Protein AF-A0A954KSN7-F1 (afdb_monomer_lite)

Foldseek 3Di:
DDKFALCVVVLVVVLVVQQLKKKWFDDPDQAQVRGEIARSPDVVLVDPVCPSPSRNTMMDIDSDPVVVVVVCCVPRNPPSYYYDCVRCVPPPPPPDPPPPPPDPDDDDDDFDDWFWQADACPLDPDPSNVVSLVSLLVSLLVVDDPDAFQEKEKEAADALLCQLDLRLLSSVVSNVVSCCSSVNADPPNLRHQKYKYKYAYDPDNRSGTMTMGGDHDDDDPPPDAAEAEAEFEFLAQPLCRLLQRLQVSLQVVCVVPVVLADDSRFWRMKMKMFGWPDSNNSNCNSVRSSSNSNSNCSSPCDVPDPPPPSPPDDDDDDHDHPTTQWMWIWTDGPPHYIYIYIYGYD

Secondary structure (DSSP, 8-state):
-EEESS-HHHHHHHHHH-TT-EEEEE-SSS-TTT-EEEETT-GGGS-GGGTT-TTTSEEEEES-HHHHHHHHHHHH-TTS-EE-TTTS-----------------------PPPEEEES----STTHHHHHHHHHHHHHHHTT--SS--SEEEEEEEE-GGGTT-S-HHHHHHHHHHHHHHTTSS-GGGTT--EEEEEEEE-SSGGG-EEEEEEE-SS------SS-EEEEEEES--SHHHHHHHHHHHHHHHHHH-GGG---TT-EEEEEEEEE---GGGGGGHHHHHHHHHHHTHHHHT-TT-PPPPPP----PPP------SEEEEEEEETTTEEEEEEEEE-

pLDDT: mean 73.03, std 20.24, range [29.86, 98.56]

Radius of gyration: 23.7 Å; chains: 1; bounding box: 44×50×67 Å

Sequence (346 aa):
MEIFKNDDDGYLKWKSSHIDGFVFNRFGGTNSQYNVLHRSTCSYLAREKDEDARTVVEKWCSPSEVELAQHANAVLGDAIWKRCARCFQRSEPSQNSFEFAVEPASEPVVAEAPVWIPGEAAVWIGAGEKEWKQKATAIFRERVLDDMPQWIDFDFRLPSDKLYRKDIDNILTPLLESARDAGWIQPAFQYLGAVTSRKSAASTPEEIGVLVTRKTGPPQLEKRGAGVLIETELTGLDENTVKYGLYEKAYELYQQHPELRFLPQTPLAMDIRVVVNDAGRRKSIHALLKPCIDGTEPILGHPKNQPPEPPHLRPAFQPQDEMVRSLTFNVRGGPTTSVSVLICPY

Structure (mmCIF, N/CA/C/O backbone):
data_AF-A0A954KSN7-F1
#
_entry.id   AF-A0A954KSN7-F1
#
loop_
_atom_site.group_PDB
_atom_site.id
_atom_site.type_symbol
_atom_site.label_atom_id
_atom_site.label_alt_id
_atom_site.label_comp_id
_atom_site.label_asym_id
_atom_site.label_entity_id
_atom_site.label_seq_id
_atom_site.pdbx_PDB_ins_code
_atom_site.Cartn_x
_atom_site.Cartn_y
_atom_site.Cartn_z
_atom_site.occupancy
_atom_site.B_iso_or_equiv
_atom_site.auth_seq_id
_atom_site.auth_comp_id
_atom_site.auth_asym_id
_atom_site.auth_atom_id
_atom_site.pdbx_PDB_model_num
ATOM 1 N N . MET A 1 1 ? 0.906 10.730 37.883 1.00 95.50 1 MET A N 1
ATOM 2 C CA . MET A 1 1 ? 0.922 9.543 36.998 1.00 95.50 1 MET A CA 1
ATOM 3 C C . MET A 1 1 ? 0.949 8.241 37.802 1.00 95.50 1 MET A C 1
ATOM 5 O O . MET A 1 1 ? 1.621 8.189 38.823 1.00 95.50 1 MET A O 1
ATOM 9 N N . GLU A 1 2 ? 0.260 7.201 37.327 1.00 98.38 2 GLU A N 1
ATOM 10 C CA . GLU A 1 2 ? 0.225 5.836 37.884 1.00 98.38 2 GLU A CA 1
ATOM 11 C C . GLU A 1 2 ? 0.637 4.816 36.808 1.00 98.38 2 GLU A C 1
ATOM 13 O O . GLU A 1 2 ? 0.417 5.053 35.618 1.00 98.38 2 GLU A O 1
ATOM 18 N N . ILE A 1 3 ? 1.253 3.697 37.200 1.00 98.06 3 ILE A N 1
ATOM 19 C CA . ILE A 1 3 ? 1.743 2.663 36.274 1.00 98.06 3 ILE A CA 1
ATOM 20 C C . ILE A 1 3 ? 1.100 1.325 36.630 1.00 98.06 3 ILE A C 1
ATOM 22 O O . ILE A 1 3 ? 1.205 0.885 37.771 1.00 98.06 3 ILE A O 1
ATOM 26 N N . PHE A 1 4 ? 0.498 0.662 35.642 1.00 98.19 4 PHE A N 1
ATOM 27 C CA . PHE A 1 4 ? -0.120 -0.655 35.800 1.00 98.19 4 PHE A CA 1
ATOM 28 C C . PHE A 1 4 ? 0.578 -1.682 34.913 1.00 98.19 4 PHE A C 1
ATOM 30 O O . PHE A 1 4 ? 0.754 -1.464 33.709 1.00 98.19 4 PHE A O 1
ATOM 37 N N . LYS A 1 5 ? 0.969 -2.810 35.507 1.00 97.38 5 LYS A N 1
ATOM 38 C CA . LYS A 1 5 ? 1.560 -3.957 34.814 1.00 97.38 5 LYS A CA 1
ATOM 39 C C . LYS A 1 5 ? 1.164 -5.236 35.539 1.00 97.38 5 LYS A C 1
ATOM 41 O O . LYS A 1 5 ? 1.524 -5.396 36.700 1.00 97.38 5 LYS A O 1
ATOM 46 N N . ASN A 1 6 ? 0.475 -6.136 34.842 1.00 96.88 6 ASN A N 1
ATOM 47 C CA . ASN A 1 6 ? -0.145 -7.330 35.429 1.00 96.88 6 ASN A CA 1
ATOM 48 C C . ASN A 1 6 ? -1.068 -7.001 36.628 1.00 96.88 6 ASN A C 1
ATOM 50 O O . ASN A 1 6 ? -1.083 -7.728 37.616 1.00 96.88 6 ASN A O 1
ATOM 54 N N . ASP A 1 7 ? -1.795 -5.885 36.541 1.00 97.88 7 ASP A N 1
ATOM 55 C CA . ASP A 1 7 ? -2.758 -5.388 37.531 1.00 97.88 7 ASP A CA 1
ATOM 56 C C . ASP A 1 7 ? -3.989 -4.816 36.805 1.00 97.88 7 ASP A C 1
ATOM 58 O O . ASP A 1 7 ? -4.188 -3.600 36.699 1.00 97.88 7 ASP A O 1
ATOM 62 N N . ASP A 1 8 ? -4.782 -5.714 36.216 1.00 96.75 8 ASP A N 1
ATOM 63 C CA . ASP A 1 8 ? -5.993 -5.350 35.477 1.00 96.75 8 ASP A CA 1
ATOM 64 C C . ASP A 1 8 ? -7.045 -4.719 36.397 1.00 96.75 8 ASP A C 1
ATOM 66 O O . ASP A 1 8 ? -7.665 -3.729 36.009 1.00 96.75 8 ASP A O 1
ATOM 70 N N . ASP A 1 9 ? -7.194 -5.216 37.625 1.00 97.75 9 ASP A N 1
ATOM 71 C CA . ASP A 1 9 ? -8.154 -4.693 38.601 1.00 97.75 9 ASP A CA 1
ATOM 72 C C . ASP A 1 9 ? -7.841 -3.243 38.988 1.00 97.75 9 ASP A C 1
ATOM 74 O O . ASP A 1 9 ? -8.726 -2.377 38.955 1.00 97.75 9 ASP A O 1
ATOM 78 N N . GLY A 1 10 ? -6.575 -2.946 39.309 1.00 98.12 10 GLY A N 1
ATOM 79 C CA . GLY A 1 10 ? -6.121 -1.590 39.607 1.00 98.12 10 GLY A CA 1
ATOM 80 C C . GLY A 1 10 ? -6.323 -0.653 38.419 1.00 98.12 10 GLY A C 1
ATOM 81 O O . GLY A 1 10 ? -6.877 0.441 38.572 1.00 98.12 10 GLY A O 1
ATOM 82 N N . TYR A 1 11 ? -5.971 -1.111 37.217 1.00 98.12 11 TYR A N 1
ATOM 83 C CA . TYR A 1 11 ? -6.157 -0.347 35.987 1.00 98.12 11 TYR A CA 1
ATOM 84 C C . TYR A 1 11 ? -7.634 -0.066 35.681 1.00 98.12 11 TYR A C 1
ATOM 86 O O . TYR A 1 11 ? -7.993 1.063 35.338 1.00 98.12 11 TYR A O 1
ATOM 94 N N . LEU A 1 12 ? -8.513 -1.061 35.814 1.00 97.25 12 LEU A N 1
ATOM 95 C CA . LEU A 1 12 ? -9.949 -0.909 35.574 1.00 97.25 12 LEU A CA 1
ATOM 96 C C . LEU A 1 12 ? -10.584 0.032 36.599 1.00 97.25 12 LEU A C 1
ATOM 98 O O . LEU A 1 12 ? -11.369 0.908 36.220 1.00 97.25 12 LEU A O 1
ATOM 102 N N . LYS A 1 13 ? -10.188 -0.073 37.873 1.00 98.19 13 LYS A N 1
ATOM 103 C CA . LYS A 1 13 ? -10.609 0.866 38.917 1.00 98.19 13 LYS A CA 1
ATOM 104 C C . LYS A 1 13 ? -10.176 2.290 38.575 1.00 98.19 13 LYS A C 1
ATOM 106 O O . LYS A 1 13 ? -11.015 3.190 38.597 1.00 98.19 13 LYS A O 1
ATOM 111 N N . TRP A 1 14 ? -8.916 2.484 38.185 1.00 98.25 14 TRP A N 1
ATOM 112 C CA . TRP A 1 14 ? -8.392 3.787 37.771 1.00 98.25 14 TRP A CA 1
ATOM 113 C C . TRP A 1 14 ? -9.156 4.363 36.577 1.00 98.25 14 TRP A C 1
ATOM 115 O O . TRP A 1 14 ? -9.594 5.512 36.602 1.00 98.25 14 TRP A O 1
ATOM 125 N N . LYS A 1 15 ? -9.377 3.543 35.545 1.00 97.38 15 LYS A N 1
ATOM 126 C CA . LYS A 1 15 ? -10.091 3.929 34.324 1.00 97.38 15 LYS A CA 1
ATOM 127 C C . LYS A 1 15 ? -11.530 4.357 34.623 1.00 97.38 15 LYS A C 1
ATOM 129 O O . LYS A 1 15 ? -12.010 5.312 34.019 1.00 97.38 15 LYS A O 1
ATOM 134 N N . SER A 1 16 ? -12.198 3.682 35.563 1.00 96.69 16 SER A N 1
ATOM 135 C CA . SER A 1 16 ? -13.568 4.012 35.974 1.00 96.69 16 SER A CA 1
ATOM 136 C C . SER A 1 16 ? -13.671 5.335 36.743 1.00 96.69 16 SER A C 1
ATOM 138 O O . SER A 1 16 ? -14.674 6.032 36.614 1.00 96.69 16 SER A O 1
ATOM 140 N N . SER A 1 17 ? -12.634 5.713 37.501 1.00 97.69 17 SER A N 1
ATOM 141 C CA . SER A 1 17 ? -12.599 6.967 38.265 1.00 97.69 17 SER A CA 1
ATOM 142 C C . SER A 1 17 ? -12.021 8.158 37.491 1.00 97.69 17 SER A C 1
ATOM 144 O O . SER A 1 17 ? -12.193 9.294 37.924 1.00 97.69 17 SER A O 1
ATOM 146 N N . HIS A 1 18 ? -11.386 7.928 36.337 1.00 97.88 18 HIS A N 1
ATOM 147 C CA . HIS A 1 18 ? -10.743 8.961 35.517 1.00 97.88 18 HIS A CA 1
ATOM 148 C C . HIS A 1 18 ? -11.272 8.945 34.080 1.00 97.88 18 HIS A C 1
ATOM 150 O O . HIS A 1 18 ? -10.531 8.680 33.130 1.00 97.88 18 HIS A O 1
ATOM 156 N N . ILE A 1 19 ? -12.560 9.245 33.900 1.00 97.19 19 ILE A N 1
ATOM 157 C CA . ILE A 1 19 ? -13.216 9.208 32.581 1.00 97.19 19 ILE A CA 1
ATOM 158 C C . ILE A 1 19 ? -12.613 10.201 31.569 1.00 97.19 19 ILE A C 1
ATOM 160 O O . ILE A 1 19 ? -12.582 9.928 30.371 1.00 97.19 19 ILE A O 1
ATOM 164 N N . ASP A 1 20 ? -12.055 11.308 32.062 1.00 96.81 20 ASP A N 1
ATOM 165 C CA . ASP A 1 20 ? -11.345 12.317 31.264 1.00 96.81 20 ASP A CA 1
ATOM 166 C C . ASP A 1 20 ? -9.822 12.112 31.251 1.00 96.81 20 ASP A C 1
ATOM 168 O O . ASP A 1 20 ? -9.077 12.923 30.702 1.00 96.81 20 ASP A O 1
ATOM 172 N N . GLY A 1 21 ? -9.347 11.029 31.869 1.00 98.00 21 GLY A N 1
ATOM 173 C CA . GLY A 1 21 ? -7.935 10.695 31.951 1.00 98.00 21 GLY A CA 1
ATOM 174 C C . GLY A 1 21 ? -7.344 10.191 30.636 1.00 98.00 21 GLY A C 1
ATOM 175 O O . GLY A 1 21 ? -8.013 9.989 29.620 1.00 98.00 21 GLY A O 1
ATOM 176 N N . PHE A 1 22 ? -6.045 9.932 30.680 1.00 98.56 22 PHE A N 1
ATOM 177 C CA . PHE A 1 22 ? -5.237 9.492 29.557 1.00 98.56 22 PHE A CA 1
ATOM 178 C C . PHE A 1 22 ? -4.464 8.228 29.927 1.00 98.56 22 PHE A C 1
ATOM 180 O O . PHE A 1 22 ? -4.059 8.038 31.075 1.00 98.56 22 PHE A O 1
ATOM 187 N N . VAL A 1 23 ? -4.272 7.356 28.940 1.00 98.44 23 VAL A N 1
ATOM 188 C CA . VAL A 1 23 ? -3.597 6.063 29.086 1.00 98.44 23 VAL A CA 1
ATOM 189 C C . VAL A 1 23 ? -2.589 5.908 27.959 1.00 98.44 23 VAL A C 1
ATOM 191 O O . VAL A 1 23 ? -2.944 5.984 26.785 1.00 98.44 23 VAL A O 1
ATOM 194 N N . PHE A 1 24 ? -1.337 5.657 28.303 1.00 98.12 24 PHE A N 1
ATOM 195 C CA . PHE A 1 24 ? -0.265 5.367 27.366 1.00 98.12 24 PHE A CA 1
ATOM 196 C C . PHE A 1 24 ? 0.078 3.878 27.408 1.00 98.12 24 PHE A C 1
ATOM 198 O O . PHE A 1 24 ? 0.418 3.348 28.464 1.00 98.12 24 PHE A O 1
ATOM 205 N N . ASN A 1 25 ? 0.003 3.203 26.262 1.00 96.88 25 ASN A N 1
ATOM 206 C CA . ASN A 1 25 ? 0.455 1.820 26.123 1.00 96.88 25 ASN A CA 1
ATOM 207 C C . ASN A 1 25 ? 1.957 1.811 25.851 1.00 96.88 25 ASN A C 1
ATOM 209 O O . ASN A 1 25 ? 2.368 2.318 24.809 1.00 96.88 25 ASN A O 1
ATOM 213 N N . ARG A 1 26 ? 2.761 1.202 26.726 1.00 93.75 26 ARG A N 1
ATOM 214 C CA . ARG A 1 26 ? 4.200 1.042 26.502 1.00 93.75 26 ARG A CA 1
ATOM 215 C C . ARG A 1 26 ? 4.538 -0.379 26.071 1.00 93.75 26 ARG A C 1
ATOM 217 O O . ARG A 1 26 ? 4.632 -1.295 26.886 1.00 93.75 26 ARG A O 1
ATOM 224 N N . PHE A 1 27 ? 4.817 -0.538 24.785 1.00 86.88 27 PHE A N 1
ATOM 225 C CA . PHE A 1 27 ? 5.500 -1.713 24.260 1.00 86.88 27 PHE A CA 1
ATOM 226 C C . PHE A 1 27 ? 7.003 -1.431 24.278 1.00 86.88 27 PHE A C 1
ATOM 228 O O . PHE A 1 27 ? 7.458 -0.475 23.663 1.00 86.88 27 PHE A O 1
ATOM 235 N N . GLY A 1 28 ? 7.781 -2.240 25.004 1.00 65.81 28 GLY A N 1
ATOM 236 C CA . GLY A 1 28 ? 9.214 -2.030 25.274 1.00 65.81 28 GLY A CA 1
ATOM 237 C C . GLY A 1 28 ? 10.173 -2.120 24.071 1.00 65.81 28 GLY A C 1
ATOM 238 O O . GLY A 1 28 ? 11.249 -2.687 24.208 1.00 65.81 28 GLY A O 1
ATOM 239 N N . GLY A 1 29 ? 9.808 -1.580 22.906 1.00 74.94 29 GLY A N 1
ATOM 240 C CA . GLY A 1 29 ? 10.625 -1.502 21.695 1.00 74.94 29 GLY A CA 1
ATOM 241 C C . GLY A 1 29 ? 10.538 -0.135 21.005 1.00 74.94 29 GLY A C 1
ATOM 242 O O . GLY A 1 29 ? 9.817 0.761 21.441 1.00 74.94 29 GLY A O 1
ATOM 243 N N . THR A 1 30 ? 11.271 0.019 19.900 1.00 73.62 30 THR A N 1
ATOM 244 C CA . THR A 1 30 ? 11.422 1.284 19.148 1.00 73.62 30 THR A CA 1
ATOM 245 C C . THR A 1 30 ? 10.315 1.547 18.121 1.00 73.62 30 THR A C 1
ATOM 247 O O . THR A 1 30 ? 10.339 2.560 17.424 1.00 73.62 30 THR A O 1
ATOM 250 N N . ASN A 1 31 ? 9.335 0.650 17.993 1.00 74.00 31 ASN A N 1
ATOM 251 C CA . ASN A 1 31 ? 8.275 0.785 17.000 1.00 74.00 31 ASN A CA 1
ATOM 252 C C . ASN A 1 31 ? 7.118 1.652 17.529 1.00 74.00 31 ASN A C 1
ATOM 254 O O . ASN A 1 31 ? 6.311 1.216 18.354 1.00 74.00 31 ASN A O 1
ATOM 258 N N . SER A 1 32 ? 6.994 2.861 16.978 1.00 77.38 32 SER A N 1
ATOM 259 C CA . SER A 1 32 ? 5.967 3.846 17.341 1.00 77.38 32 SER A CA 1
ATOM 260 C C . SER A 1 32 ? 4.527 3.422 17.049 1.00 77.38 32 SER A C 1
ATOM 262 O O . SER A 1 32 ? 3.589 4.055 17.532 1.00 77.38 32 SER A O 1
ATOM 264 N N . GLN A 1 33 ? 4.311 2.334 16.303 1.00 78.12 33 GLN A N 1
ATOM 265 C CA . GLN A 1 33 ? 2.971 1.795 16.069 1.00 78.12 33 GLN A CA 1
ATOM 266 C C . GLN A 1 33 ? 2.338 1.214 17.339 1.00 78.12 33 GLN A C 1
ATOM 268 O O . GLN A 1 33 ? 1.112 1.225 17.447 1.00 78.12 33 GLN A O 1
ATOM 273 N N . TYR A 1 34 ? 3.154 0.748 18.289 1.00 86.12 34 TYR A N 1
ATOM 274 C CA . TYR A 1 34 ? 2.687 0.069 19.501 1.00 86.12 34 TYR A CA 1
ATOM 275 C C . TYR A 1 34 ? 2.723 0.953 20.755 1.00 86.12 34 TYR A C 1
ATOM 277 O O . TYR A 1 34 ? 1.976 0.699 21.699 1.00 86.12 34 TYR A O 1
ATOM 285 N N . ASN A 1 35 ? 3.533 2.015 20.740 1.00 94.62 35 ASN A N 1
ATOM 286 C CA . ASN A 1 35 ? 3.572 3.030 21.789 1.00 94.62 35 ASN A CA 1
ATOM 287 C C . ASN A 1 35 ? 2.545 4.127 21.495 1.00 94.62 35 ASN A C 1
ATOM 289 O O . ASN A 1 35 ? 2.800 5.038 20.701 1.00 94.62 35 ASN A O 1
ATOM 293 N N . VAL A 1 36 ? 1.354 4.011 22.084 1.00 96.19 36 VAL A N 1
ATOM 294 C CA . VAL A 1 36 ? 0.210 4.861 21.725 1.00 96.19 36 VAL A CA 1
ATOM 295 C C . VAL A 1 36 ? -0.416 5.505 22.959 1.00 96.19 36 VAL A C 1
ATOM 297 O O . VAL A 1 36 ? -0.759 4.819 23.921 1.00 96.19 36 VAL A O 1
ATOM 300 N N . LEU A 1 37 ? -0.602 6.827 22.902 1.00 97.50 37 LEU A N 1
ATOM 301 C CA . LEU A 1 37 ? -1.357 7.612 23.878 1.00 97.50 37 LEU A CA 1
ATOM 302 C C . LEU A 1 37 ? -2.848 7.608 23.524 1.00 97.50 37 LEU A C 1
ATOM 304 O O . LEU A 1 37 ? -3.222 7.905 22.388 1.00 97.50 37 LEU A O 1
ATOM 308 N N . HIS A 1 38 ? -3.704 7.325 24.495 1.00 97.88 38 HIS A N 1
ATOM 309 C CA . HIS A 1 38 ? -5.157 7.244 24.374 1.00 97.88 38 HIS A CA 1
ATOM 310 C C . HIS A 1 38 ? -5.844 8.110 25.439 1.00 97.88 38 HIS A C 1
ATOM 312 O O . HIS A 1 38 ? -5.267 8.390 26.486 1.00 97.88 38 HIS A O 1
ATOM 318 N N . ARG A 1 39 ? -7.108 8.473 25.203 1.00 97.56 39 ARG A N 1
ATOM 319 C CA . ARG A 1 39 ? -8.047 8.839 26.278 1.00 97.56 39 ARG A CA 1
ATOM 320 C C . ARG A 1 39 ? -8.493 7.572 27.011 1.00 97.56 39 ARG A C 1
ATOM 322 O O . ARG A 1 39 ? -8.582 6.516 26.382 1.00 97.56 39 ARG A O 1
ATOM 329 N N . SER A 1 40 ? -8.813 7.657 28.297 1.00 97.69 40 SER A N 1
ATOM 330 C CA . SER A 1 40 ? -9.264 6.509 29.100 1.00 97.69 40 SER A CA 1
ATOM 331 C C . SER A 1 40 ? -10.556 5.882 28.555 1.00 97.69 40 SER A C 1
ATOM 333 O O . SER A 1 40 ? -10.725 4.668 28.616 1.00 97.69 40 SER A O 1
ATOM 335 N N . THR A 1 41 ? -11.415 6.670 27.908 1.00 96.56 41 THR A N 1
ATOM 336 C CA . THR A 1 41 ? -12.640 6.227 27.214 1.00 96.56 41 THR A CA 1
ATOM 337 C C . THR A 1 41 ? -12.407 5.582 25.846 1.00 96.56 41 THR A C 1
ATOM 339 O O . THR A 1 41 ? -13.359 5.198 25.167 1.00 96.56 41 THR A O 1
ATOM 342 N N . CYS A 1 42 ? -11.158 5.442 25.394 1.00 96.38 42 CYS A N 1
ATOM 343 C CA . CYS A 1 42 ? -10.874 4.870 24.086 1.00 96.38 42 CYS A CA 1
ATOM 344 C C . CYS A 1 42 ? -11.340 3.411 23.988 1.00 96.38 42 CYS A C 1
ATOM 346 O O . CYS A 1 42 ? -10.904 2.555 24.758 1.00 96.38 42 CYS A O 1
ATOM 348 N N . SER A 1 43 ? -12.137 3.093 22.966 1.00 94.00 43 SER A N 1
ATOM 349 C CA . SER A 1 43 ? -12.611 1.726 22.712 1.00 94.00 43 SER A CA 1
ATOM 350 C C . SER A 1 43 ? -11.476 0.724 22.456 1.00 94.00 43 SER A C 1
ATOM 352 O O . SER A 1 43 ? -11.624 -0.460 22.736 1.00 94.00 43 SER A O 1
ATOM 354 N N . TYR A 1 44 ? -10.314 1.184 21.976 1.00 92.44 44 TYR A N 1
ATOM 355 C CA . TYR A 1 44 ? -9.130 0.334 21.803 1.00 92.44 44 TYR A CA 1
ATOM 356 C C . TYR A 1 44 ? -8.554 -0.183 23.132 1.00 92.44 44 TYR A C 1
ATOM 358 O O . TYR A 1 44 ? -7.812 -1.158 23.118 1.00 92.44 44 TYR A O 1
ATOM 366 N N . LEU A 1 45 ? -8.906 0.437 24.264 1.00 94.44 45 LEU A N 1
ATOM 367 C CA . LEU A 1 45 ? -8.536 -0.002 25.615 1.00 94.44 45 LEU A CA 1
ATOM 368 C C . LEU A 1 45 ? -9.567 -0.965 26.236 1.00 94.44 45 LEU A C 1
ATOM 370 O O . LEU A 1 45 ? -9.482 -1.264 27.426 1.00 94.44 45 LEU A O 1
ATOM 374 N N . ALA A 1 46 ? -10.604 -1.360 25.493 1.00 90.56 46 ALA A N 1
ATOM 375 C CA . ALA A 1 46 ? -11.732 -2.151 25.992 1.00 90.56 46 ALA A CA 1
ATOM 376 C C . ALA A 1 46 ? -12.138 -3.276 25.022 1.00 90.56 46 ALA A C 1
ATOM 378 O O . ALA A 1 46 ? -13.310 -3.627 24.946 1.00 90.56 46 ALA A O 1
ATOM 379 N N . ARG A 1 47 ? -11.196 -3.814 24.239 1.00 89.69 47 ARG A N 1
ATOM 380 C CA . ARG A 1 47 ? -11.494 -4.923 23.321 1.00 89.69 47 ARG A CA 1
ATOM 381 C C . ARG A 1 47 ? -11.698 -6.210 24.120 1.00 89.69 47 ARG A C 1
ATOM 383 O O . ARG A 1 47 ? -10.892 -6.501 24.996 1.00 89.69 47 ARG A O 1
ATOM 390 N N . GLU A 1 48 ? -12.717 -6.987 23.766 1.00 91.25 48 GLU A N 1
ATOM 391 C CA . GLU A 1 48 ? -13.049 -8.263 24.426 1.00 91.25 48 GLU A CA 1
ATOM 392 C C . GLU A 1 48 ? -11.867 -9.238 24.426 1.00 91.25 48 GLU A C 1
ATOM 394 O O . GLU A 1 48 ? -11.548 -9.836 25.442 1.00 91.25 48 GLU A O 1
ATOM 399 N N . LYS A 1 49 ? -11.127 -9.317 23.313 1.00 91.06 49 LYS A N 1
ATOM 400 C CA . LYS A 1 49 ? -9.944 -10.186 23.199 1.00 91.06 49 LYS A CA 1
ATOM 401 C C . LYS A 1 49 ? -8.800 -9.863 24.172 1.00 91.06 49 LYS A C 1
ATOM 403 O O . LYS A 1 49 ? -7.872 -10.656 24.272 1.00 91.06 49 LYS A O 1
ATOM 408 N N . ASP A 1 50 ? -8.817 -8.677 24.782 1.00 90.00 50 ASP A N 1
ATOM 409 C CA . ASP A 1 50 ? -7.790 -8.230 25.723 1.00 90.00 50 ASP A CA 1
ATOM 410 C C . ASP A 1 50 ? -8.270 -8.372 27.185 1.00 90.00 50 ASP A C 1
ATOM 412 O O . ASP A 1 50 ? -7.599 -7.885 28.089 1.00 90.00 50 ASP A O 1
ATOM 416 N N . GLU A 1 51 ? -9.436 -8.982 27.432 1.00 91.62 51 GLU A N 1
ATOM 417 C CA . GLU A 1 51 ? -9.944 -9.255 28.779 1.00 91.62 51 GLU A CA 1
ATOM 418 C C . GLU A 1 51 ? -8.954 -10.082 29.612 1.00 91.62 51 GLU A C 1
ATOM 420 O O . GLU A 1 51 ? -8.279 -10.963 29.086 1.00 91.62 51 GLU A O 1
ATOM 425 N N . ASP A 1 52 ? -8.798 -9.715 30.888 1.00 92.69 52 ASP A N 1
ATOM 426 C CA . ASP A 1 52 ? -7.821 -10.258 31.851 1.00 92.69 52 ASP A CA 1
ATOM 427 C C . ASP A 1 52 ? -6.336 -10.155 31.446 1.00 92.69 52 ASP A C 1
ATOM 429 O O . ASP A 1 52 ? -5.446 -10.647 32.143 1.00 92.69 52 ASP A O 1
ATOM 433 N N . ALA A 1 53 ? -6.043 -9.492 30.326 1.00 93.19 53 ALA A N 1
ATOM 434 C CA . ALA A 1 53 ? -4.698 -9.280 29.807 1.00 93.19 53 ALA A CA 1
ATOM 435 C C . ALA A 1 53 ? -4.430 -7.807 29.457 1.00 93.19 53 ALA A C 1
ATOM 437 O O . ALA A 1 53 ? -3.468 -7.491 28.742 1.00 93.19 53 ALA A O 1
ATOM 438 N N . ARG A 1 54 ? -5.256 -6.874 29.949 1.00 92.31 54 ARG A N 1
ATOM 439 C CA . ARG A 1 54 ? -5.221 -5.464 29.534 1.00 92.31 54 ARG A CA 1
ATOM 440 C C . ARG A 1 54 ? -3.905 -4.807 29.921 1.00 92.31 54 ARG A C 1
ATOM 442 O O . ARG A 1 54 ? -3.427 -3.955 29.174 1.00 92.31 54 ARG A O 1
ATOM 449 N N . THR A 1 55 ? -3.304 -5.223 31.032 1.00 96.25 55 THR A N 1
ATOM 450 C CA . THR A 1 55 ? -2.060 -4.684 31.598 1.00 96.25 55 THR A CA 1
ATOM 451 C C . THR A 1 55 ? -0.854 -5.614 31.458 1.00 96.25 55 THR A C 1
ATOM 453 O O . THR A 1 55 ? 0.203 -5.328 32.023 1.00 96.25 55 THR A O 1
ATOM 456 N N . VAL A 1 56 ? -0.950 -6.689 30.659 1.00 94.75 56 VAL A N 1
ATOM 457 C CA . VAL A 1 56 ? 0.243 -7.453 30.226 1.00 94.75 56 VAL A CA 1
ATOM 458 C C . VAL A 1 56 ? 1.245 -6.509 29.555 1.00 94.75 56 VAL A C 1
ATOM 460 O O . VAL A 1 56 ? 2.458 -6.587 29.759 1.00 94.75 56 VAL A O 1
ATOM 463 N N . VAL A 1 57 ? 0.711 -5.559 28.786 1.00 93.31 57 VAL A N 1
ATOM 464 C CA . VAL A 1 57 ? 1.438 -4.389 28.301 1.00 93.31 57 VAL A CA 1
ATOM 465 C C . VAL A 1 57 ? 1.345 -3.296 29.354 1.00 93.31 57 VAL A C 1
ATOM 467 O O . VAL A 1 57 ? 0.242 -2.882 29.712 1.00 93.31 57 VAL A O 1
ATOM 470 N N . GLU A 1 58 ? 2.499 -2.793 29.786 1.00 96.75 58 GLU A N 1
ATOM 471 C CA . GLU A 1 58 ? 2.591 -1.720 30.775 1.00 96.75 58 GLU A CA 1
ATOM 472 C C . GLU A 1 58 ? 1.778 -0.490 30.336 1.00 96.75 58 GLU A C 1
ATOM 474 O O . GLU A 1 58 ? 1.885 -0.022 29.195 1.00 96.75 58 GLU A O 1
ATOM 479 N N . LYS A 1 59 ? 0.947 0.019 31.249 1.00 97.75 59 LYS A N 1
ATOM 480 C CA . LYS A 1 59 ? 0.118 1.210 31.052 1.00 97.75 59 LYS A CA 1
ATOM 481 C C . LYS A 1 59 ? 0.613 2.328 31.941 1.00 97.75 59 LYS A C 1
ATOM 483 O O . LYS A 1 59 ? 0.708 2.144 33.151 1.00 97.75 59 LYS A O 1
ATOM 488 N N . TRP A 1 60 ? 0.837 3.501 31.369 1.00 98.25 60 TRP A N 1
ATOM 489 C CA . TRP A 1 60 ? 1.023 4.720 32.149 1.00 98.25 60 TRP A CA 1
ATOM 490 C C . TRP A 1 60 ? -0.251 5.544 32.093 1.00 98.25 60 TRP A C 1
ATOM 492 O O . TRP A 1 60 ? -0.760 5.838 31.012 1.00 98.25 60 TRP A O 1
ATOM 502 N N . CYS A 1 61 ? -0.779 5.899 33.252 1.00 98.56 61 CYS A N 1
ATOM 503 C CA . CYS A 1 61 ? -2.068 6.552 33.394 1.00 98.56 61 CYS A CA 1
ATOM 504 C C . CYS A 1 61 ? -1.894 7.911 34.078 1.00 98.56 61 CYS A C 1
ATOM 506 O O . CYS A 1 61 ? -1.123 8.059 35.028 1.00 98.56 61 CYS A O 1
ATOM 508 N N . SER A 1 62 ? -2.590 8.929 33.583 1.00 98.50 62 SER A N 1
A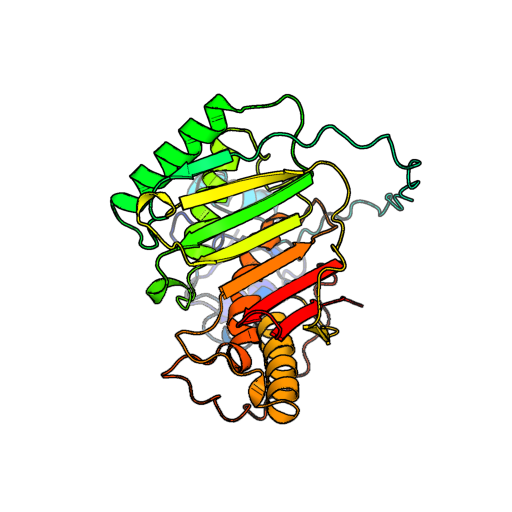TOM 509 C CA . SER A 1 62 ? -2.584 10.268 34.178 1.00 98.50 62 SER A CA 1
ATOM 510 C C . SER A 1 62 ? -3.872 11.021 33.839 1.00 98.50 62 SER A C 1
ATOM 512 O O . SER A 1 62 ? -4.403 10.837 32.743 1.00 98.50 62 SER A O 1
ATOM 514 N N . PRO A 1 63 ? -4.365 11.914 34.716 1.00 98.25 63 PRO A N 1
ATOM 515 C CA . PRO A 1 63 ? -5.383 12.896 34.343 1.00 98.25 63 PRO A CA 1
ATOM 516 C C . PRO A 1 63 ? -4.888 13.956 33.333 1.00 98.25 63 PRO A C 1
ATOM 518 O O . PRO A 1 63 ? -5.701 14.686 32.778 1.00 98.25 63 PRO A O 1
ATOM 521 N N . SER A 1 64 ? -3.579 14.061 33.075 1.00 98.12 64 SER A N 1
ATOM 522 C CA . SER A 1 64 ? -2.960 15.066 32.202 1.00 98.12 64 SER A CA 1
ATOM 523 C C . SER A 1 64 ? -2.296 14.437 30.974 1.00 98.12 64 SER A C 1
ATOM 525 O O . SER A 1 64 ? -1.340 13.667 31.082 1.00 98.12 64 SER A O 1
ATOM 527 N N . GLU A 1 65 ? -2.750 14.830 29.780 1.00 97.19 65 GLU A N 1
ATOM 528 C CA . GLU A 1 65 ? -2.112 14.447 28.513 1.00 97.19 65 GLU A CA 1
ATOM 529 C C . GLU A 1 65 ? -0.655 14.920 28.457 1.00 97.19 65 GLU A C 1
ATOM 531 O O . GLU A 1 65 ? 0.232 14.187 28.020 1.00 97.19 65 GLU A O 1
ATOM 536 N N . VAL A 1 66 ? -0.415 16.154 28.909 1.00 97.25 66 VAL A N 1
ATOM 537 C CA . VAL A 1 66 ? 0.899 16.799 28.860 1.00 97.25 66 VAL A CA 1
ATOM 538 C C . VAL A 1 66 ? 1.898 16.037 29.726 1.00 97.25 66 VAL A C 1
ATOM 540 O O . VAL A 1 66 ? 3.019 15.807 29.277 1.00 97.25 66 VAL A O 1
ATOM 543 N N . GLU A 1 67 ? 1.481 15.583 30.915 1.00 97.88 67 GLU A N 1
ATOM 544 C CA . GLU A 1 67 ? 2.326 14.783 31.814 1.00 97.88 67 GLU A CA 1
ATOM 545 C C . GLU A 1 67 ? 2.764 13.475 31.133 1.00 97.88 67 GLU A C 1
ATOM 547 O O . GLU A 1 67 ? 3.955 13.167 31.106 1.00 97.88 67 GLU A O 1
ATOM 552 N N . LEU A 1 68 ? 1.835 12.738 30.506 1.00 97.38 68 LEU A N 1
ATOM 553 C CA . LEU A 1 68 ? 2.172 11.493 29.801 1.00 97.38 68 LEU A CA 1
ATOM 554 C C . LEU A 1 68 ? 3.031 11.723 28.562 1.00 97.38 68 LEU A C 1
ATOM 556 O O . LEU A 1 68 ? 3.951 10.948 28.318 1.00 97.38 68 LEU A O 1
ATOM 560 N N . ALA A 1 69 ? 2.753 12.765 27.779 1.00 95.88 69 ALA A N 1
ATOM 561 C CA . ALA A 1 69 ? 3.529 13.080 26.584 1.00 95.88 69 ALA A CA 1
ATOM 562 C C . ALA A 1 69 ? 4.980 13.446 26.933 1.00 95.88 69 ALA A C 1
ATOM 564 O O . ALA A 1 69 ? 5.915 12.957 26.300 1.00 95.88 69 ALA A O 1
ATOM 565 N N . GLN A 1 70 ? 5.172 14.268 27.970 1.00 96.44 70 GLN A N 1
ATOM 566 C CA . GLN A 1 70 ? 6.499 14.627 28.469 1.00 96.44 70 GLN A CA 1
ATOM 567 C C . GLN A 1 70 ? 7.238 13.405 29.015 1.00 96.44 70 GLN A C 1
ATOM 569 O O . GLN A 1 70 ? 8.406 13.203 28.684 1.00 96.44 70 GLN A O 1
ATOM 574 N N . HIS A 1 71 ? 6.558 12.561 29.797 1.00 96.56 71 HIS A N 1
ATOM 575 C CA . HIS A 1 71 ? 7.156 11.335 30.317 1.00 96.56 71 HIS A CA 1
ATOM 576 C C . HIS A 1 71 ? 7.541 10.359 29.193 1.00 96.56 71 HIS A C 1
ATOM 578 O O . HIS A 1 71 ? 8.647 9.820 29.193 1.00 96.56 71 HIS A O 1
ATOM 584 N N . ALA A 1 72 ? 6.679 10.190 28.186 1.00 94.75 72 ALA A N 1
ATOM 585 C CA . ALA A 1 72 ? 6.958 9.351 27.025 1.00 94.75 72 ALA A CA 1
ATOM 586 C C . ALA A 1 72 ? 8.155 9.847 26.212 1.00 94.75 72 ALA A C 1
ATOM 588 O O . ALA A 1 72 ? 9.026 9.042 25.888 1.00 94.75 72 ALA A O 1
ATOM 589 N N . ASN A 1 73 ? 8.255 11.154 25.955 1.00 94.44 73 ASN A N 1
ATOM 590 C CA . ASN A 1 73 ? 9.428 11.733 25.296 1.00 94.44 73 ASN A CA 1
ATOM 591 C C . ASN A 1 73 ? 10.707 11.519 26.115 1.00 94.44 73 ASN A C 1
ATOM 593 O O . ASN A 1 73 ? 11.730 11.138 25.555 1.00 94.44 73 ASN A O 1
ATOM 597 N N . ALA A 1 74 ? 10.651 11.713 27.435 1.00 94.75 74 ALA A N 1
ATOM 598 C CA . ALA A 1 74 ? 11.818 11.557 28.301 1.00 94.75 74 ALA A CA 1
ATOM 599 C C . ALA A 1 74 ? 12.339 10.109 28.354 1.00 94.75 74 ALA A C 1
ATOM 601 O O . ALA A 1 74 ? 13.547 9.895 28.414 1.00 94.75 74 ALA A O 1
ATOM 602 N N . VAL A 1 75 ? 11.443 9.116 28.339 1.00 93.44 75 VAL A N 1
ATOM 603 C CA . VAL A 1 75 ? 11.810 7.696 28.483 1.00 93.44 75 VAL A CA 1
ATOM 604 C C . VAL A 1 75 ? 12.099 7.020 27.144 1.00 93.44 75 VAL A C 1
ATOM 606 O O . VAL A 1 75 ? 12.994 6.181 27.065 1.00 93.44 75 VAL A O 1
ATOM 609 N N . LEU A 1 76 ? 11.323 7.327 26.103 1.00 90.38 76 LEU A N 1
ATOM 610 C CA . LEU A 1 76 ? 11.408 6.642 24.810 1.00 90.38 76 LEU A CA 1
ATOM 611 C C . LEU A 1 76 ? 12.170 7.446 23.757 1.00 90.38 76 LEU A C 1
ATOM 613 O O . LEU A 1 76 ? 12.653 6.850 22.802 1.00 90.38 76 LEU A O 1
ATOM 617 N N . GLY A 1 77 ? 12.283 8.763 23.924 1.00 86.31 77 GLY A N 1
ATOM 618 C CA . GLY A 1 77 ? 12.735 9.683 22.887 1.00 86.31 77 GLY A CA 1
ATOM 619 C C . GLY A 1 77 ? 11.594 10.173 21.992 1.00 86.31 77 GLY A C 1
ATOM 620 O O . GLY A 1 77 ? 10.506 9.586 21.925 1.00 86.31 77 GLY A O 1
ATOM 621 N N . ASP A 1 78 ? 11.855 11.272 21.288 1.00 81.25 78 ASP A N 1
ATOM 622 C CA . ASP A 1 78 ? 10.906 11.847 20.339 1.00 81.25 78 ASP A CA 1
ATOM 623 C C . ASP A 1 78 ? 10.635 10.882 19.167 1.00 81.25 78 ASP A C 1
ATOM 625 O O . ASP A 1 78 ? 11.482 10.083 18.770 1.00 81.25 78 ASP A O 1
ATOM 629 N N . ALA A 1 79 ? 9.428 10.954 18.598 1.00 81.06 79 ALA A N 1
ATOM 630 C CA . ALA A 1 79 ? 8.958 10.160 17.450 1.00 81.06 79 ALA A CA 1
ATOM 631 C C . ALA A 1 79 ? 8.829 8.628 17.646 1.00 81.06 79 ALA A C 1
ATOM 633 O O . ALA A 1 79 ? 8.373 7.936 16.731 1.00 81.06 79 ALA A O 1
ATOM 634 N N . ILE A 1 80 ? 9.141 8.087 18.830 1.00 89.38 80 ILE A N 1
ATOM 635 C CA . ILE A 1 80 ? 9.035 6.643 19.142 1.00 89.38 80 ILE A CA 1
ATOM 636 C C . ILE A 1 80 ? 7.644 6.257 19.693 1.00 89.38 80 ILE A C 1
ATOM 638 O O . ILE A 1 80 ? 7.360 5.095 19.985 1.00 89.38 80 ILE A O 1
ATOM 642 N N . TRP A 1 81 ? 6.716 7.212 19.749 1.00 94.50 81 TRP A N 1
ATOM 643 C CA . TRP A 1 81 ? 5.319 7.001 20.122 1.00 94.50 81 TRP A CA 1
ATOM 644 C C . TRP A 1 81 ? 4.390 7.955 19.366 1.00 94.50 81 TRP A C 1
ATOM 646 O O . TRP A 1 81 ? 4.837 8.912 18.731 1.00 94.50 81 TRP A O 1
ATOM 656 N N . LYS A 1 82 ? 3.080 7.691 19.408 1.00 94.06 82 LYS A N 1
ATOM 657 C CA . LYS A 1 82 ? 2.070 8.528 18.743 1.00 94.06 82 LYS A CA 1
ATOM 658 C C . LYS A 1 82 ? 0.792 8.685 19.561 1.00 94.06 82 LYS A C 1
ATOM 660 O O . LYS A 1 82 ? 0.483 7.890 20.443 1.00 94.06 82 LYS A O 1
ATOM 665 N N . ARG A 1 83 ? -0.006 9.694 19.216 1.00 95.31 83 ARG A N 1
ATOM 666 C CA . ARG A 1 83 ? -1.385 9.842 19.701 1.00 95.31 83 ARG A CA 1
ATOM 667 C C . ARG A 1 83 ? -2.329 8.906 18.947 1.00 95.31 83 ARG A C 1
ATOM 669 O O . ARG A 1 83 ? -2.188 8.700 17.743 1.00 95.31 83 ARG A O 1
ATOM 676 N N . CYS A 1 84 ? -3.321 8.361 19.643 1.00 95.50 84 CYS A N 1
ATOM 677 C CA . CYS A 1 84 ? -4.392 7.587 19.032 1.00 95.50 84 CYS A CA 1
ATOM 678 C C . CYS A 1 84 ? -5.240 8.486 18.124 1.00 95.50 84 CYS A C 1
ATOM 680 O O . CYS A 1 84 ? -5.890 9.416 18.600 1.00 95.50 84 CYS A O 1
ATOM 682 N N . ALA A 1 85 ? -5.303 8.162 16.831 1.00 91.00 85 ALA A N 1
ATOM 683 C CA . ALA A 1 85 ? -6.064 8.938 15.852 1.00 91.00 85 ALA A CA 1
ATOM 684 C C . ALA A 1 85 ? -7.545 9.114 16.237 1.00 91.00 85 ALA A C 1
ATOM 686 O O . ALA A 1 85 ? -8.109 10.171 15.999 1.00 91.00 85 ALA A O 1
ATOM 687 N N . ARG A 1 86 ? -8.157 8.122 16.900 1.00 88.44 86 ARG A N 1
ATOM 688 C CA . ARG A 1 86 ? -9.551 8.201 17.369 1.00 88.44 86 ARG A CA 1
ATOM 689 C C . ARG A 1 86 ? -9.734 9.117 18.583 1.00 88.44 86 ARG A C 1
ATOM 691 O O . ARG A 1 86 ? -10.771 9.745 18.720 1.00 88.44 86 ARG A O 1
ATOM 698 N N . CYS A 1 87 ? -8.752 9.180 19.483 1.00 94.44 87 CYS A N 1
ATOM 699 C CA . CYS A 1 87 ? -8.852 9.990 20.707 1.00 94.44 87 CYS A CA 1
ATOM 700 C C . CYS A 1 87 ? -8.542 11.470 20.470 1.00 94.44 87 CYS A C 1
ATOM 702 O O . CYS A 1 87 ? -9.002 12.329 21.222 1.00 94.44 87 CYS A O 1
ATOM 704 N N . PHE A 1 88 ? -7.706 11.730 19.466 1.00 91.94 88 PHE A N 1
ATOM 705 C CA . PHE A 1 88 ? -7.119 13.033 19.171 1.00 91.94 88 PHE A CA 1
ATOM 706 C C . PHE A 1 88 ? -7.370 13.435 17.718 1.00 91.94 88 PHE A C 1
ATOM 708 O O . PHE A 1 88 ? -6.554 14.139 17.124 1.00 91.94 88 PHE A O 1
ATOM 715 N N . GLN A 1 89 ? -8.472 12.955 17.132 1.00 84.06 89 GLN A N 1
ATOM 716 C CA . GLN A 1 89 ? -8.962 13.466 15.859 1.00 84.06 89 GLN A CA 1
ATOM 717 C C . GLN A 1 89 ? -9.020 14.984 15.998 1.00 84.06 89 GLN A C 1
ATOM 719 O O . GLN A 1 89 ? -9.648 15.496 16.926 1.00 84.06 89 GLN A O 1
ATOM 724 N N . ARG A 1 90 ? -8.268 15.697 15.152 1.00 58.56 90 ARG A N 1
ATOM 725 C CA . ARG A 1 90 ? -8.290 17.151 15.190 1.00 58.56 90 ARG A CA 1
ATOM 726 C C . ARG A 1 90 ? -9.721 17.561 14.886 1.00 58.56 90 ARG A C 1
ATOM 728 O O . ARG A 1 90 ? -10.201 17.319 13.782 1.00 58.56 90 ARG A O 1
ATOM 735 N N . SER A 1 91 ? -10.376 18.190 15.849 1.00 47.41 91 SER A N 1
ATOM 736 C CA . SER A 1 91 ? -11.540 19.027 15.601 1.00 47.41 91 SER A CA 1
ATOM 737 C C . SER A 1 91 ? -11.072 20.259 14.822 1.00 47.41 91 SER A C 1
ATOM 739 O O . SER A 1 91 ? -11.131 21.373 15.331 1.00 47.41 91 SER A O 1
ATOM 741 N N . GLU A 1 92 ? -10.504 20.084 13.627 1.00 46.44 92 GLU A N 1
ATOM 742 C CA . GLU A 1 92 ? -10.442 21.211 12.711 1.00 46.44 92 GLU A CA 1
ATOM 743 C C . GLU A 1 92 ? -11.890 21.444 12.276 1.00 46.44 92 GLU A C 1
ATOM 745 O O . GLU A 1 92 ? -12.548 20.490 11.842 1.00 46.44 92 GLU A O 1
ATOM 750 N N . PRO A 1 93 ? -12.445 22.651 12.485 1.00 40.84 93 PRO A N 1
ATOM 751 C CA . PRO A 1 93 ? -13.769 22.958 11.979 1.00 40.84 93 PRO A CA 1
ATOM 752 C C . PRO A 1 93 ? -13.762 22.639 10.488 1.00 40.84 93 PRO A C 1
ATOM 754 O O . PRO A 1 93 ? -12.841 23.034 9.776 1.00 40.84 93 PRO A O 1
ATOM 757 N N . SER A 1 94 ? -14.756 21.875 10.042 1.00 43.38 94 SER A N 1
ATOM 758 C CA . SER A 1 94 ? -14.936 21.460 8.656 1.00 43.38 94 SER A CA 1
ATOM 759 C C . SER A 1 94 ? -15.197 22.681 7.766 1.00 43.38 94 SER A C 1
ATOM 761 O O . SER A 1 94 ? -16.322 22.952 7.358 1.00 43.38 94 SER A O 1
ATOM 763 N N . GLN A 1 95 ? -14.159 23.457 7.489 1.00 41.81 95 GLN A N 1
ATOM 764 C CA . GLN A 1 95 ? -14.104 24.435 6.420 1.00 41.81 95 GLN A CA 1
ATOM 765 C C . GLN A 1 95 ? -13.217 23.828 5.348 1.00 41.81 95 GLN A C 1
ATOM 767 O O . GLN A 1 95 ? -12.021 24.070 5.337 1.00 41.81 95 GLN A O 1
ATOM 772 N N . ASN A 1 96 ? -13.791 22.952 4.525 1.00 38.41 96 ASN A N 1
ATOM 773 C CA . ASN A 1 96 ? -13.283 22.637 3.191 1.00 38.41 96 ASN A CA 1
ATOM 774 C C . ASN A 1 96 ? -14.323 21.806 2.434 1.00 38.41 96 ASN A C 1
ATOM 776 O O . ASN A 1 96 ? -14.122 20.641 2.105 1.00 38.41 96 ASN A O 1
ATOM 780 N N . SER A 1 97 ? -15.444 22.447 2.111 1.00 35.12 97 SER A N 1
ATOM 781 C CA . SER A 1 97 ? -16.101 22.193 0.834 1.00 35.12 97 SER A CA 1
ATOM 782 C C . SER A 1 97 ? -15.205 22.789 -0.257 1.00 35.12 97 SER A C 1
ATOM 784 O O . SER A 1 97 ? -15.407 23.921 -0.691 1.00 35.12 97 SER A O 1
ATOM 786 N N . PHE A 1 98 ? -14.159 22.064 -0.654 1.00 36.50 98 PHE A N 1
ATOM 787 C CA . PHE A 1 98 ? -13.500 22.349 -1.922 1.00 36.50 98 PHE A CA 1
ATOM 788 C C . PHE A 1 98 ? -14.452 21.879 -3.023 1.00 36.50 98 PHE A C 1
ATOM 790 O O . PHE A 1 98 ? -14.442 20.715 -3.421 1.00 36.50 98 PHE A O 1
ATOM 797 N N . GLU A 1 99 ? -15.298 22.792 -3.500 1.00 32.88 99 GLU A N 1
ATOM 798 C CA . GLU A 1 99 ? -15.768 22.726 -4.878 1.00 32.88 99 GLU A CA 1
ATOM 799 C C . GLU A 1 99 ? -14.518 22.767 -5.758 1.00 32.88 99 GLU A C 1
ATOM 801 O O . GLU A 1 99 ? -13.893 23.810 -5.949 1.00 32.88 99 GLU A O 1
ATOM 806 N N . PHE A 1 100 ? -14.103 21.603 -6.258 1.00 35.50 100 PHE A N 1
ATOM 807 C CA . PHE A 1 100 ? -13.179 21.558 -7.377 1.00 35.50 100 PHE A CA 1
ATOM 808 C C . PHE A 1 100 ? -13.928 22.126 -8.578 1.00 35.50 100 PHE A C 1
ATOM 810 O O . PHE A 1 100 ? -14.682 21.417 -9.247 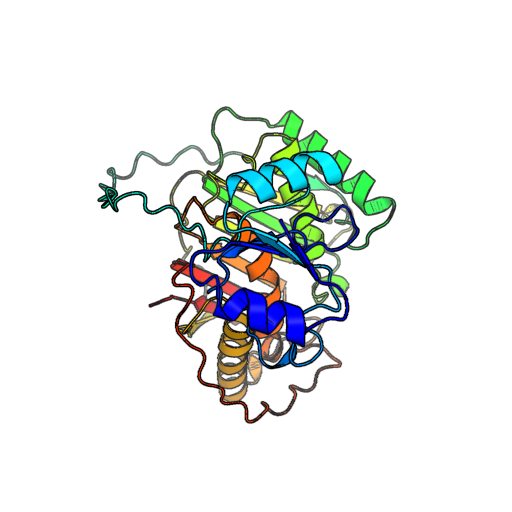1.00 35.50 100 PHE A O 1
ATOM 817 N N . ALA A 1 101 ? -13.721 23.415 -8.843 1.00 31.78 101 ALA A N 1
ATOM 818 C CA . ALA A 1 101 ? -13.913 23.949 -10.174 1.00 31.78 101 ALA A CA 1
ATOM 819 C C . ALA A 1 101 ? -13.063 23.078 -11.105 1.00 31.78 101 ALA A C 1
ATOM 821 O O . ALA A 1 101 ? -11.836 23.050 -11.006 1.00 31.78 101 ALA A O 1
ATOM 822 N N . VAL A 1 102 ? -13.731 22.284 -11.938 1.00 34.69 102 VAL A N 1
ATOM 823 C CA . VAL A 1 102 ? -13.083 21.561 -13.025 1.00 34.69 102 VAL A CA 1
ATOM 824 C C . VAL A 1 102 ? -12.558 22.642 -13.959 1.00 34.69 102 VAL A C 1
ATOM 826 O O . VAL A 1 102 ? -13.322 23.204 -14.743 1.00 34.69 102 VAL A O 1
ATOM 829 N N . GLU A 1 103 ? -11.283 23.002 -13.811 1.00 39.75 103 GLU A N 1
ATOM 830 C CA . GLU A 1 103 ? -10.635 23.885 -14.770 1.00 39.75 103 GLU A CA 1
ATOM 831 C C . GLU A 1 103 ? -10.767 23.255 -16.163 1.00 39.75 103 GLU A C 1
ATOM 833 O O . GLU A 1 103 ? -10.611 22.033 -16.309 1.00 39.75 103 GLU A O 1
ATOM 838 N N . PRO A 1 104 ? -11.127 24.054 -17.182 1.00 42.75 104 PRO A N 1
ATOM 839 C CA . PRO A 1 104 ? -11.282 23.554 -18.536 1.00 42.75 104 PRO A CA 1
ATOM 840 C C . PRO A 1 104 ? -9.981 22.880 -18.966 1.00 42.75 104 PRO A C 1
ATOM 842 O O . PRO A 1 104 ? -8.899 23.421 -18.752 1.00 42.75 104 PRO A O 1
ATOM 845 N N . ALA A 1 105 ? -10.120 21.679 -19.535 1.00 44.62 105 ALA A N 1
ATOM 846 C CA . ALA A 1 105 ? -9.021 20.818 -19.947 1.00 44.62 105 ALA A CA 1
ATOM 847 C C . ALA A 1 105 ? -7.950 21.625 -20.694 1.00 44.62 105 ALA A C 1
ATOM 849 O O . ALA A 1 105 ? -8.171 22.075 -21.819 1.00 44.62 105 ALA A O 1
ATOM 850 N N . SER A 1 106 ? -6.809 21.821 -20.036 1.00 48.25 106 SER A N 1
ATOM 851 C CA . SER A 1 106 ? -5.620 22.386 -20.651 1.00 48.25 106 SER A CA 1
ATOM 852 C C . SER A 1 106 ? -5.135 21.469 -21.775 1.00 48.25 106 SER A C 1
ATOM 854 O O . SER A 1 106 ? -5.399 20.262 -21.786 1.00 48.25 106 SER A O 1
ATOM 856 N N . GLU A 1 107 ? -4.476 22.075 -22.762 1.00 49.69 107 GLU A N 1
ATOM 857 C CA . GLU A 1 107 ? -3.934 21.393 -23.935 1.00 49.69 107 GLU A CA 1
ATOM 858 C C . GLU A 1 107 ? -3.107 20.153 -23.546 1.00 49.69 107 GLU A C 1
ATOM 860 O O . GLU A 1 107 ? -2.481 20.139 -22.482 1.00 49.69 107 GLU A O 1
ATOM 865 N N . PRO A 1 108 ? -3.107 19.094 -24.381 1.00 53.50 108 PRO A N 1
ATOM 866 C CA . PRO A 1 108 ? -2.449 17.834 -24.065 1.00 53.50 108 PRO A CA 1
ATOM 867 C C . PRO A 1 108 ? -0.967 18.067 -23.767 1.00 53.50 108 PRO A C 1
ATOM 869 O O . PRO A 1 108 ? -0.170 18.356 -24.660 1.00 53.50 108 PRO A O 1
ATOM 872 N N . VAL A 1 109 ? -0.617 17.929 -22.488 1.00 56.66 109 VAL A N 1
ATOM 873 C CA . VAL A 1 109 ? 0.758 17.987 -21.998 1.00 56.66 109 VAL A CA 1
ATOM 874 C C . VAL A 1 109 ? 1.577 16.957 -22.770 1.00 56.66 109 VAL A C 1
ATOM 876 O O . VAL A 1 109 ? 1.168 15.800 -22.907 1.00 56.66 109 VAL A O 1
ATOM 879 N N . VAL A 1 110 ? 2.716 17.397 -23.306 1.00 59.25 110 VAL A N 1
ATOM 880 C CA . VAL A 1 110 ? 3.657 16.557 -24.052 1.00 59.25 110 VAL A CA 1
ATOM 881 C C . VAL A 1 110 ? 3.964 15.316 -23.217 1.00 59.25 110 VAL A C 1
ATOM 883 O O . VAL A 1 110 ? 4.511 15.418 -22.122 1.00 59.25 110 VAL A O 1
ATOM 886 N N . ALA A 1 111 ? 3.566 14.146 -23.719 1.00 63.28 111 ALA A N 1
ATOM 887 C CA . ALA A 1 111 ? 3.789 12.884 -23.034 1.00 63.28 111 ALA A CA 1
ATOM 888 C C . ALA A 1 111 ? 5.297 12.640 -22.925 1.00 63.28 111 ALA A C 1
ATOM 890 O O . ALA A 1 111 ? 5.976 12.388 -23.923 1.00 63.28 111 ALA A O 1
ATOM 891 N N . GLU A 1 112 ? 5.829 12.757 -21.715 1.00 73.88 112 GLU A N 1
ATOM 892 C CA . GLU A 1 112 ? 7.236 12.502 -21.465 1.00 73.88 112 GLU A CA 1
ATOM 893 C C . GLU A 1 112 ? 7.607 11.045 -21.738 1.00 73.88 112 GLU A C 1
ATOM 895 O O . GLU A 1 112 ? 6.800 10.120 -21.594 1.00 73.88 112 GLU A O 1
ATOM 900 N N . ALA A 1 113 ? 8.869 10.840 -22.115 1.00 86.69 113 ALA A N 1
ATOM 901 C CA . ALA A 1 113 ? 9.386 9.512 -22.384 1.00 86.69 113 ALA A CA 1
ATOM 902 C C . ALA A 1 113 ? 9.386 8.654 -21.101 1.00 86.69 113 ALA A C 1
ATOM 904 O O . ALA A 1 113 ? 9.849 9.111 -20.051 1.00 86.69 113 ALA A O 1
ATOM 905 N N . PRO A 1 114 ? 8.913 7.399 -21.172 1.00 92.69 114 PRO A N 1
ATOM 906 C CA . PRO A 1 114 ? 8.928 6.496 -20.032 1.00 92.69 114 PRO A CA 1
ATOM 907 C C . PRO A 1 114 ? 10.363 6.136 -19.617 1.00 92.69 114 PRO A C 1
ATOM 909 O O . PRO A 1 114 ? 11.291 6.134 -20.428 1.00 92.69 114 PRO A O 1
ATOM 912 N N . VAL A 1 115 ? 10.541 5.796 -18.340 1.00 94.56 115 VAL A N 1
ATOM 913 C CA . VAL A 1 115 ? 11.833 5.438 -17.746 1.00 94.56 115 VAL A CA 1
ATOM 914 C C . VAL A 1 115 ? 11.958 3.926 -17.621 1.00 94.56 115 VAL A C 1
ATOM 916 O O . VAL A 1 115 ? 11.130 3.278 -16.988 1.00 94.56 115 VAL A O 1
ATOM 919 N N . TRP A 1 116 ? 13.006 3.359 -18.216 1.00 95.69 116 TRP A N 1
ATOM 920 C CA . TRP A 1 116 ? 13.306 1.931 -18.137 1.00 95.69 116 TRP A CA 1
ATOM 921 C C . TRP A 1 116 ? 14.306 1.635 -17.018 1.00 95.69 116 TRP A C 1
ATOM 923 O O . TRP A 1 116 ? 15.394 2.211 -16.987 1.00 95.69 116 TRP A O 1
ATOM 933 N N . ILE A 1 117 ? 13.961 0.707 -16.127 1.00 94.50 117 ILE A N 1
ATOM 934 C CA . ILE A 1 117 ? 14.841 0.212 -15.063 1.00 94.50 117 ILE A CA 1
ATOM 935 C C . ILE A 1 117 ? 15.103 -1.276 -15.333 1.00 94.50 117 ILE A C 1
ATOM 937 O O . ILE A 1 117 ? 14.228 -2.105 -15.070 1.00 94.50 117 ILE A O 1
ATOM 941 N N . PRO A 1 118 ? 16.283 -1.636 -15.873 1.00 93.50 118 PRO A N 1
ATOM 942 C CA . PRO A 1 118 ? 16.568 -3.011 -16.261 1.00 93.50 118 PRO A CA 1
ATOM 943 C C . PRO A 1 118 ? 16.893 -3.900 -15.063 1.00 93.50 118 PRO A C 1
ATOM 945 O O . PRO A 1 118 ? 17.505 -3.456 -14.084 1.00 93.50 118 PRO A O 1
ATOM 948 N N . GLY A 1 119 ? 16.627 -5.192 -15.221 1.00 89.00 119 GLY A N 1
ATOM 949 C CA . GLY A 1 119 ? 16.936 -6.232 -14.249 1.00 89.00 119 GLY A CA 1
ATOM 950 C C . GLY A 1 119 ? 15.723 -6.634 -13.422 1.00 89.00 119 GLY A C 1
ATOM 951 O O . GLY A 1 119 ? 14.772 -5.873 -13.252 1.00 89.00 119 GLY A O 1
ATOM 952 N N . GLU A 1 120 ? 15.767 -7.857 -12.903 1.00 84.44 120 GLU A N 1
ATOM 953 C CA . GLU A 1 120 ? 14.679 -8.398 -12.101 1.00 84.44 120 GLU A CA 1
ATOM 954 C C . GLU A 1 120 ? 14.535 -7.600 -10.800 1.00 84.44 120 GLU A C 1
ATOM 956 O O . GLU A 1 120 ? 15.496 -7.469 -10.038 1.00 84.44 120 GLU A O 1
ATOM 961 N N . ALA A 1 121 ? 13.333 -7.079 -10.542 1.00 76.25 121 ALA A N 1
ATOM 962 C CA . ALA A 1 121 ? 12.997 -6.531 -9.237 1.00 76.25 121 ALA A CA 1
ATOM 963 C C . ALA A 1 121 ? 13.148 -7.660 -8.214 1.00 76.25 121 ALA A C 1
ATOM 965 O O . ALA A 1 121 ? 12.376 -8.620 -8.231 1.00 76.25 121 ALA A O 1
ATOM 966 N N . ALA A 1 122 ? 14.195 -7.605 -7.392 1.00 66.31 122 ALA A N 1
ATOM 967 C CA . ALA A 1 122 ? 14.497 -8.691 -6.477 1.00 66.31 122 ALA A CA 1
ATOM 968 C C . ALA A 1 122 ? 13.361 -8.815 -5.454 1.00 66.31 122 ALA A C 1
ATOM 970 O O . ALA A 1 122 ? 13.162 -7.954 -4.607 1.00 66.31 122 ALA A O 1
ATOM 971 N N . VAL A 1 123 ? 12.607 -9.906 -5.574 1.00 57.47 123 VAL A N 1
ATOM 972 C CA . VAL A 1 123 ? 11.363 -10.172 -4.836 1.00 57.47 123 VAL A CA 1
ATOM 973 C C . VAL A 1 123 ? 11.612 -10.522 -3.356 1.00 57.47 123 VAL A C 1
ATOM 975 O O . VAL A 1 123 ? 10.672 -10.704 -2.590 1.00 57.47 123 VAL A O 1
ATOM 978 N N . TRP A 1 124 ? 12.873 -10.634 -2.930 1.00 52.78 124 TRP A N 1
ATOM 979 C CA . TRP A 1 124 ? 13.236 -11.188 -1.628 1.00 52.78 124 TRP A CA 1
ATOM 980 C C . TRP A 1 124 ? 14.242 -10.299 -0.913 1.00 52.78 124 TRP A C 1
ATOM 982 O O . TRP A 1 124 ? 15.292 -9.985 -1.477 1.00 52.78 124 TRP A O 1
ATOM 992 N N . ILE A 1 125 ? 13.920 -9.990 0.347 1.00 50.97 125 ILE A N 1
ATOM 993 C CA . ILE A 1 125 ? 14.757 -9.308 1.340 1.00 50.97 125 ILE A CA 1
ATOM 994 C C . ILE A 1 125 ? 16.137 -9.971 1.349 1.00 50.97 125 ILE A C 1
ATOM 996 O O . ILE A 1 125 ? 16.357 -11.017 1.959 1.00 50.97 125 ILE A O 1
ATOM 1000 N N . GLY A 1 126 ? 17.063 -9.393 0.596 1.00 63.44 126 GLY A N 1
ATOM 1001 C CA . GLY A 1 126 ? 18.353 -9.987 0.279 1.00 63.44 126 GLY A CA 1
ATOM 1002 C C . GLY A 1 126 ? 19.250 -8.989 -0.441 1.00 63.44 126 GLY A C 1
ATOM 1003 O O . GLY A 1 126 ? 18.848 -7.861 -0.725 1.00 63.44 126 GLY A O 1
ATOM 1004 N N . ALA A 1 127 ? 20.486 -9.394 -0.742 1.00 64.44 127 ALA A N 1
ATOM 1005 C CA . ALA A 1 127 ? 21.480 -8.503 -1.350 1.00 64.44 127 ALA A CA 1
ATOM 1006 C C . ALA A 1 127 ? 20.985 -7.854 -2.662 1.00 64.44 127 ALA A C 1
ATOM 1008 O O . ALA A 1 127 ? 21.217 -6.666 -2.882 1.00 64.44 127 ALA A O 1
ATOM 1009 N N . GLY A 1 128 ? 20.212 -8.594 -3.466 1.00 79.94 128 GLY A N 1
ATOM 1010 C CA . GLY A 1 128 ? 19.678 -8.110 -4.741 1.00 79.94 128 GLY A CA 1
ATOM 1011 C C . GLY A 1 128 ? 18.638 -6.988 -4.623 1.00 79.94 128 GLY A C 1
ATOM 1012 O O . GLY A 1 128 ? 18.580 -6.136 -5.505 1.00 79.94 128 GLY A O 1
ATOM 1013 N N . GLU A 1 129 ? 17.847 -6.930 -3.543 1.00 83.62 129 GLU A N 1
ATOM 1014 C CA . GLU A 1 129 ? 16.843 -5.864 -3.357 1.00 83.62 129 GLU A CA 1
ATOM 1015 C C . GLU A 1 129 ? 17.525 -4.512 -3.170 1.00 83.62 129 GLU A C 1
ATOM 1017 O O . GLU A 1 129 ? 17.172 -3.527 -3.818 1.00 83.62 129 GLU A O 1
ATOM 1022 N N . LYS A 1 130 ? 18.561 -4.477 -2.328 1.00 86.88 130 LYS A N 1
ATOM 1023 C CA . LYS A 1 130 ? 19.322 -3.258 -2.058 1.00 86.88 130 LYS A CA 1
ATOM 1024 C C . LYS A 1 130 ? 20.010 -2.738 -3.319 1.00 86.88 130 LYS A C 1
ATOM 1026 O O . LYS A 1 130 ? 19.945 -1.539 -3.586 1.00 86.88 130 LYS A O 1
ATOM 1031 N N . GLU A 1 131 ? 20.642 -3.622 -4.087 1.00 89.19 131 GLU A N 1
ATOM 1032 C CA . GLU A 1 131 ? 21.308 -3.272 -5.348 1.00 89.19 131 GLU A CA 1
ATOM 1033 C C . GLU A 1 131 ? 20.310 -2.746 -6.384 1.00 89.19 131 GLU A C 1
ATOM 1035 O O . GLU A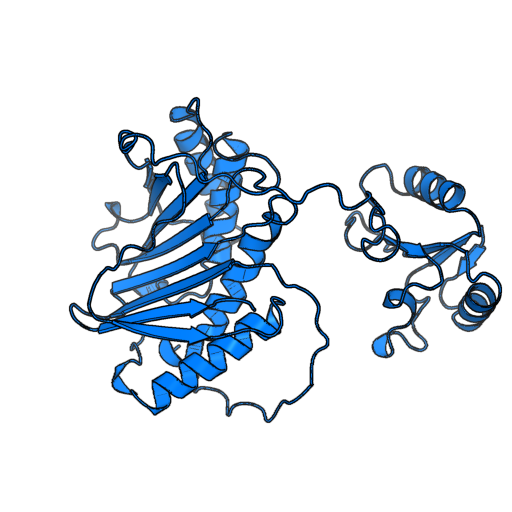 1 131 ? 20.526 -1.691 -6.986 1.00 89.19 131 GLU A O 1
ATOM 1040 N N . TRP A 1 132 ? 19.175 -3.430 -6.548 1.00 88.56 132 TRP A N 1
ATOM 1041 C CA . TRP A 1 132 ? 18.137 -3.007 -7.483 1.00 88.56 132 TRP A CA 1
ATOM 1042 C C . TRP A 1 132 ? 17.497 -1.675 -7.071 1.00 88.56 132 TRP A C 1
ATOM 1044 O O . TRP A 1 132 ? 17.353 -0.782 -7.905 1.00 88.56 132 TRP A O 1
ATOM 1054 N N . LYS A 1 133 ? 17.204 -1.482 -5.779 1.00 90.88 133 LYS A N 1
ATOM 1055 C CA . LYS A 1 133 ? 16.693 -0.216 -5.228 1.00 90.88 133 LYS A CA 1
ATOM 1056 C C . LYS A 1 133 ? 17.670 0.940 -5.466 1.00 90.88 133 LYS A C 1
ATOM 1058 O O . LYS A 1 133 ? 17.267 2.025 -5.884 1.00 90.88 133 LYS A O 1
ATOM 1063 N N . GLN A 1 134 ? 18.966 0.720 -5.237 1.00 92.56 134 GLN A N 1
ATOM 1064 C CA . GLN A 1 134 ? 20.003 1.721 -5.514 1.00 92.56 134 GLN A CA 1
ATOM 1065 C C . GLN A 1 134 ? 20.050 2.087 -7.000 1.00 92.56 134 GLN A C 1
ATOM 1067 O O . GLN A 1 134 ? 20.097 3.272 -7.335 1.00 92.56 134 GLN A O 1
ATOM 1072 N N . LYS A 1 135 ? 19.962 1.089 -7.884 1.00 94.06 135 LYS A N 1
ATOM 1073 C CA . LYS A 1 135 ? 19.906 1.287 -9.335 1.00 94.06 135 LYS A CA 1
ATOM 1074 C C . LYS A 1 135 ? 18.665 2.073 -9.763 1.00 94.06 135 LYS A C 1
ATOM 1076 O O . LYS A 1 135 ? 18.794 3.050 -10.494 1.00 94.06 135 LYS A O 1
ATOM 1081 N N . ALA A 1 136 ? 17.484 1.691 -9.279 1.00 94.12 136 ALA A N 1
ATOM 1082 C CA . ALA A 1 136 ? 16.233 2.395 -9.547 1.00 94.12 136 ALA A CA 1
ATOM 1083 C C . ALA A 1 136 ? 16.307 3.857 -9.079 1.00 94.12 136 ALA A C 1
ATOM 1085 O O . ALA A 1 136 ? 15.975 4.770 -9.830 1.00 94.12 136 ALA A O 1
ATOM 1086 N N . THR A 1 137 ? 16.824 4.090 -7.868 1.00 95.31 137 THR A N 1
ATOM 1087 C CA . THR A 1 137 ? 17.007 5.438 -7.309 1.00 95.31 137 THR A CA 1
ATOM 1088 C C . THR A 1 137 ? 17.952 6.285 -8.166 1.00 95.31 137 THR A C 1
ATOM 1090 O O . THR A 1 137 ? 17.670 7.456 -8.408 1.00 95.31 137 THR A O 1
ATOM 1093 N N . ALA A 1 138 ? 19.063 5.713 -8.643 1.00 96.12 138 ALA A N 1
ATOM 1094 C CA . ALA A 1 138 ? 20.007 6.409 -9.519 1.00 96.12 138 ALA A CA 1
ATOM 1095 C C . ALA A 1 138 ? 19.356 6.810 -10.854 1.00 96.12 138 ALA A C 1
ATOM 1097 O O . ALA A 1 138 ? 19.410 7.979 -11.227 1.00 96.12 138 ALA A O 1
ATOM 1098 N N . ILE A 1 139 ? 18.654 5.877 -11.506 1.00 95.44 139 ILE A N 1
ATOM 1099 C CA . ILE A 1 139 ? 17.947 6.127 -12.772 1.00 95.44 139 ILE A CA 1
ATOM 1100 C C . ILE A 1 139 ? 16.877 7.214 -12.605 1.00 95.44 139 ILE A C 1
ATOM 1102 O O . ILE A 1 139 ? 16.743 8.094 -13.455 1.00 95.44 139 ILE A O 1
ATOM 1106 N N . PHE A 1 140 ? 16.129 7.200 -11.498 1.00 94.75 140 PHE A N 1
ATOM 1107 C CA . PHE A 1 140 ? 15.175 8.268 -11.208 1.00 94.75 140 PHE A CA 1
ATOM 1108 C C . PHE A 1 140 ? 15.874 9.620 -10.996 1.00 94.75 140 PHE A C 1
ATOM 1110 O O . PHE A 1 140 ? 15.415 10.631 -11.526 1.00 94.75 140 PHE A O 1
ATOM 1117 N N . ARG A 1 141 ? 17.010 9.666 -10.289 1.00 94.00 141 ARG A N 1
ATOM 1118 C CA . ARG A 1 141 ? 17.754 10.919 -10.056 1.00 94.00 141 ARG A CA 1
ATOM 1119 C C . ARG A 1 141 ? 18.273 11.571 -11.334 1.00 94.00 141 ARG A C 1
ATOM 1121 O O . ARG A 1 141 ? 18.300 12.792 -11.424 1.00 94.00 141 ARG A O 1
ATOM 1128 N N . GLU A 1 142 ? 18.641 10.780 -12.334 1.00 93.94 142 GLU A N 1
ATOM 1129 C CA . GLU A 1 142 ? 19.056 11.289 -13.652 1.00 93.94 142 GLU A CA 1
ATOM 1130 C C . GLU A 1 142 ? 17.905 11.947 -14.432 1.00 93.94 142 GLU A C 1
ATOM 1132 O O . GLU A 1 142 ? 18.117 12.594 -15.455 1.00 93.94 142 GLU A O 1
ATOM 1137 N N . ARG A 1 143 ? 16.671 11.764 -13.958 1.00 87.38 143 ARG A N 1
ATOM 1138 C CA . ARG A 1 143 ? 15.426 12.174 -14.606 1.00 87.38 143 ARG A CA 1
ATOM 1139 C C . ARG A 1 143 ? 14.524 12.939 -13.632 1.00 87.38 143 ARG A C 1
ATOM 1141 O O . ARG A 1 143 ? 13.303 12.792 -13.682 1.00 87.38 143 ARG A O 1
ATOM 1148 N N . VAL A 1 144 ? 15.108 13.689 -12.693 1.00 77.88 144 VAL A N 1
ATOM 1149 C CA . VAL A 1 144 ? 14.349 14.614 -11.832 1.00 77.88 144 VAL A CA 1
ATOM 1150 C C . VAL A 1 144 ? 13.804 15.728 -12.712 1.00 77.88 144 VAL A C 1
ATOM 1152 O O . VAL A 1 144 ? 14.546 16.293 -13.510 1.00 77.88 144 VAL A O 1
ATOM 1155 N N . LEU A 1 145 ? 12.511 16.001 -12.586 1.00 74.94 145 LEU A N 1
ATOM 1156 C CA . LEU A 1 145 ? 11.806 16.990 -13.395 1.00 74.94 145 LEU A CA 1
ATOM 1157 C C . LEU A 1 145 ? 11.174 18.035 -12.488 1.00 74.94 145 LEU A C 1
ATOM 1159 O O . LEU A 1 145 ? 11.002 17.792 -11.2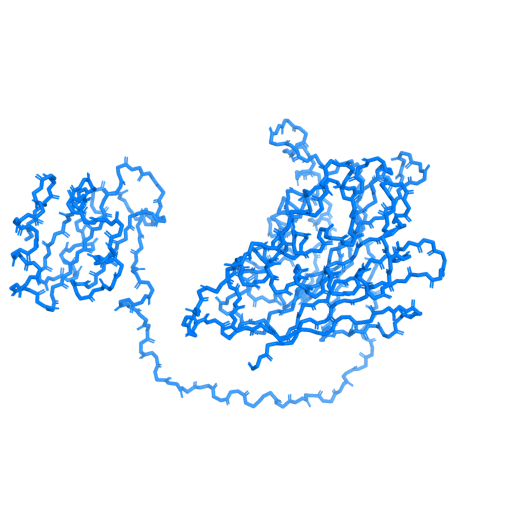91 1.00 74.94 145 LEU A O 1
ATOM 1163 N N . ASP A 1 146 ? 10.822 19.165 -13.089 1.00 82.75 146 ASP A N 1
ATOM 1164 C CA . ASP A 1 146 ? 10.266 20.320 -12.387 1.00 82.75 146 ASP A CA 1
ATOM 1165 C C . ASP A 1 146 ? 8.861 20.032 -11.828 1.00 82.75 146 ASP A C 1
ATOM 1167 O O . ASP A 1 146 ? 8.504 20.526 -10.757 1.00 82.75 146 ASP A O 1
ATOM 1171 N N . ASP A 1 147 ? 8.107 19.147 -12.493 1.00 85.38 147 ASP A N 1
ATOM 1172 C CA . ASP A 1 147 ? 6.735 18.807 -12.124 1.00 85.38 147 ASP A CA 1
ATOM 1173 C C . ASP A 1 147 ? 6.615 17.435 -11.445 1.00 85.38 147 ASP A C 1
ATOM 1175 O O . ASP A 1 147 ? 7.153 16.411 -11.889 1.00 85.38 147 ASP A O 1
ATOM 1179 N N . MET A 1 148 ? 5.827 17.407 -10.367 1.00 85.25 148 MET A N 1
ATOM 1180 C CA . MET A 1 148 ? 5.506 16.188 -9.626 1.00 85.25 148 MET A CA 1
ATOM 1181 C C . MET A 1 148 ? 4.381 15.403 -10.324 1.00 85.25 148 MET A C 1
ATOM 1183 O O . 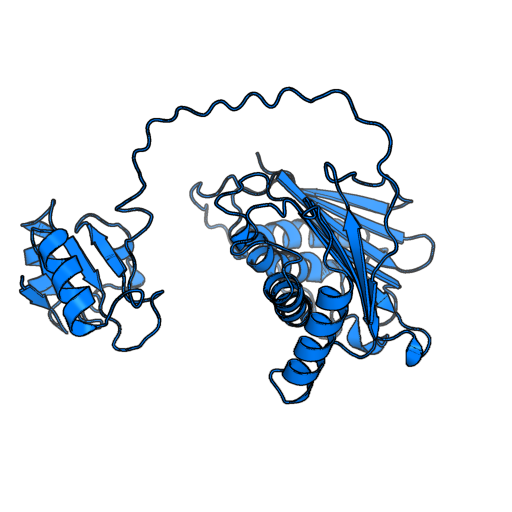MET A 1 148 ? 3.353 15.982 -10.686 1.00 85.25 148 MET A O 1
ATOM 1187 N N . PRO A 1 149 ? 4.510 14.074 -10.471 1.00 86.50 149 PRO A N 1
ATOM 1188 C CA . PRO A 1 149 ? 3.488 13.253 -11.096 1.00 86.50 149 PRO A CA 1
ATOM 1189 C C . PRO A 1 149 ? 2.238 13.159 -10.218 1.00 86.50 149 PRO A C 1
ATOM 1191 O O . PRO A 1 149 ? 2.317 12.929 -9.009 1.00 86.50 149 PRO A O 1
ATOM 1194 N N . GLN A 1 150 ? 1.067 13.255 -10.850 1.00 83.25 150 GLN A N 1
ATOM 1195 C CA . GLN A 1 150 ? -0.215 12.989 -10.187 1.00 83.25 150 GLN A CA 1
ATOM 1196 C C . GLN A 1 150 ? -0.548 11.489 -10.166 1.00 83.25 150 GLN A C 1
ATOM 1198 O O . GLN A 1 150 ? -1.321 11.031 -9.325 1.00 83.25 150 GLN A O 1
ATOM 1203 N N . TRP A 1 151 ? 0.048 10.712 -11.072 1.00 85.38 151 TRP A N 1
ATOM 1204 C CA . TRP A 1 151 ? -0.123 9.269 -11.214 1.00 85.38 151 TRP A CA 1
ATOM 1205 C C . TRP A 1 151 ? 1.105 8.648 -11.880 1.00 85.38 151 TRP A C 1
ATOM 1207 O O . TRP A 1 151 ? 1.778 9.284 -12.698 1.00 85.38 151 TRP A O 1
ATOM 1217 N N . ILE A 1 152 ? 1.406 7.407 -11.495 1.00 87.50 152 ILE A N 1
ATOM 1218 C CA . ILE A 1 152 ? 2.530 6.632 -12.030 1.00 87.50 152 ILE A CA 1
ATOM 1219 C C . ILE A 1 152 ? 2.023 5.263 -12.472 1.00 87.50 152 ILE A C 1
ATOM 1221 O O . ILE A 1 152 ? 1.345 4.572 -11.709 1.00 87.50 152 ILE A O 1
ATOM 1225 N N . ASP A 1 153 ? 2.397 4.872 -13.685 1.00 88.12 153 ASP A N 1
ATOM 1226 C CA . ASP A 1 153 ? 2.175 3.534 -14.212 1.00 88.12 153 ASP A CA 1
ATOM 1227 C C . ASP A 1 153 ? 3.493 2.751 -14.188 1.00 88.12 153 ASP A C 1
ATOM 1229 O O . ASP A 1 153 ? 4.502 3.183 -14.749 1.00 88.12 153 ASP A O 1
ATOM 1233 N N . PHE A 1 154 ? 3.475 1.582 -13.558 1.00 90.31 154 PHE A N 1
ATOM 1234 C CA . PHE A 1 154 ? 4.584 0.637 -13.507 1.00 90.31 154 PHE A CA 1
ATOM 1235 C C . PHE A 1 154 ? 4.244 -0.585 -14.356 1.00 90.31 154 PHE A C 1
ATOM 1237 O O . PHE A 1 154 ? 3.318 -1.308 -14.014 1.00 90.31 154 PHE A O 1
ATOM 1244 N N . ASP A 1 155 ? 4.982 -0.845 -15.433 1.00 90.19 155 ASP A N 1
ATOM 1245 C CA . ASP A 1 155 ? 4.870 -2.073 -16.232 1.00 90.19 155 ASP A CA 1
ATOM 1246 C C . ASP A 1 155 ? 6.077 -2.976 -15.958 1.00 90.19 155 ASP A C 1
ATOM 1248 O O . ASP A 1 155 ? 7.166 -2.783 -16.500 1.00 90.19 155 ASP A O 1
ATOM 1252 N N . PHE A 1 156 ? 5.880 -3.923 -15.045 1.00 88.62 156 PHE A N 1
ATOM 1253 C CA . PHE A 1 156 ? 6.839 -4.943 -14.648 1.00 88.62 156 PHE A CA 1
ATOM 1254 C C . PHE A 1 156 ? 6.889 -6.046 -15.702 1.00 88.62 156 PHE A C 1
ATOM 1256 O O . PHE A 1 156 ? 5.970 -6.858 -15.812 1.00 88.62 156 PHE A O 1
ATOM 1263 N N . ARG A 1 157 ? 7.998 -6.118 -16.431 1.00 89.56 157 ARG A N 1
ATOM 1264 C CA . ARG A 1 157 ? 8.279 -7.187 -17.385 1.00 89.56 157 ARG A CA 1
ATOM 1265 C C . ARG A 1 157 ? 9.062 -8.280 -16.679 1.00 89.56 157 ARG A C 1
ATOM 1267 O O . ARG A 1 157 ? 10.211 -8.079 -16.283 1.00 89.56 157 ARG A O 1
ATOM 1274 N N . LEU A 1 158 ? 8.412 -9.417 -16.467 1.00 85.38 158 LEU A N 1
ATOM 1275 C CA . LEU A 1 158 ? 8.913 -10.511 -15.641 1.00 85.38 158 LEU A CA 1
ATOM 1276 C C . LEU A 1 158 ? 9.072 -11.790 -16.470 1.00 85.38 158 LEU A C 1
ATOM 1278 O O . LEU A 1 158 ? 8.337 -11.983 -17.441 1.00 85.38 158 LEU A O 1
ATOM 1282 N N . PRO A 1 159 ? 9.961 -12.711 -16.060 1.00 82.94 159 PRO A N 1
ATOM 1283 C CA . PRO A 1 159 ? 9.921 -14.089 -16.538 1.00 82.94 159 PRO A CA 1
ATOM 1284 C C . PRO A 1 159 ? 8.507 -14.680 -16.426 1.00 82.94 159 PRO A C 1
ATOM 1286 O O . PRO A 1 159 ? 7.803 -14.447 -15.437 1.00 82.94 159 PRO A O 1
ATOM 1289 N N . SER A 1 160 ? 8.079 -15.436 -17.439 1.00 70.00 160 SER A N 1
ATOM 1290 C CA . SER A 1 160 ? 6.709 -15.964 -17.546 1.00 70.00 160 SER A CA 1
ATOM 1291 C C . SER A 1 160 ? 6.294 -16.830 -16.350 1.00 70.00 160 SER A C 1
ATOM 1293 O O . SER A 1 160 ? 5.148 -16.771 -15.906 1.00 70.00 160 SER A O 1
ATOM 1295 N N . ASP A 1 161 ? 7.234 -17.563 -15.757 1.00 69.44 161 ASP A N 1
ATOM 1296 C CA . ASP A 1 161 ? 7.042 -18.397 -14.567 1.00 69.44 161 ASP A CA 1
ATOM 1297 C C . ASP A 1 161 ? 6.840 -17.594 -13.265 1.00 69.44 161 ASP A C 1
ATOM 1299 O O . ASP A 1 161 ? 6.433 -18.150 -12.241 1.00 69.44 161 ASP A O 1
ATOM 1303 N N . LYS A 1 162 ? 7.093 -16.279 -13.285 1.00 67.81 162 LYS A N 1
ATOM 1304 C CA . LYS A 1 162 ? 6.987 -15.382 -12.121 1.00 67.81 162 LYS A CA 1
ATOM 1305 C C . LYS A 1 162 ? 5.750 -14.484 -12.131 1.00 67.81 162 LYS A C 1
ATOM 1307 O O . LYS A 1 162 ? 5.486 -13.829 -11.122 1.00 67.81 162 LYS A O 1
ATOM 1312 N N . LEU A 1 163 ? 4.946 -14.492 -13.199 1.00 62.06 163 LEU A N 1
ATOM 1313 C CA . LEU A 1 163 ? 3.723 -13.676 -13.292 1.00 62.06 163 LEU A CA 1
ATOM 1314 C C . LEU A 1 163 ? 2.714 -13.973 -12.172 1.00 62.06 163 LEU A C 1
ATOM 1316 O O . LEU A 1 163 ? 2.026 -13.070 -11.700 1.00 62.06 163 LEU A O 1
ATOM 1320 N N . TYR A 1 164 ? 2.695 -15.217 -11.695 1.00 56.75 164 TYR A N 1
ATOM 1321 C CA . TYR A 1 164 ? 1.754 -15.729 -10.698 1.00 56.75 164 TYR A CA 1
ATOM 1322 C C . TYR A 1 164 ? 2.131 -15.504 -9.243 1.00 56.75 164 TYR A C 1
ATOM 1324 O O . TYR A 1 164 ? 1.347 -15.810 -8.344 1.00 56.75 164 TYR A O 1
ATOM 1332 N N . ARG A 1 165 ? 3.340 -15.010 -8.977 1.00 61.97 165 ARG A N 1
ATOM 1333 C CA . ARG A 1 165 ? 3.767 -14.811 -7.596 1.00 61.97 165 ARG A CA 1
ATOM 1334 C C . ARG A 1 165 ? 3.032 -13.612 -6.999 1.00 61.97 165 ARG A C 1
ATOM 1336 O O . ARG A 1 165 ? 2.966 -12.553 -7.632 1.00 61.97 165 ARG A O 1
ATOM 1343 N N . LYS A 1 166 ? 2.500 -13.780 -5.781 1.00 57.66 166 LYS A N 1
ATOM 1344 C CA . LYS A 1 166 ? 1.659 -12.821 -5.026 1.00 57.66 166 LYS A CA 1
ATOM 1345 C C . LYS A 1 166 ? 2.380 -11.530 -4.599 1.00 57.66 166 LYS A C 1
ATOM 1347 O O . LYS A 1 166 ? 1.873 -10.785 -3.775 1.00 57.66 166 LYS A O 1
ATOM 1352 N N . ASP A 1 167 ? 3.525 -11.243 -5.202 1.00 69.56 167 ASP A N 1
ATOM 1353 C CA . ASP A 1 167 ? 4.540 -10.353 -4.653 1.00 69.56 167 ASP A CA 1
ATOM 1354 C C . ASP A 1 167 ? 4.589 -8.991 -5.369 1.00 69.56 167 ASP A C 1
ATOM 1356 O O . ASP A 1 167 ? 5.660 -8.398 -5.495 1.00 69.56 167 ASP A O 1
ATOM 1360 N N . ILE A 1 168 ? 3.464 -8.504 -5.930 1.00 72.62 168 ILE A N 1
ATOM 1361 C CA . ILE A 1 168 ? 3.474 -7.156 -6.544 1.00 72.62 168 ILE A CA 1
ATOM 1362 C C . ILE A 1 168 ? 3.782 -6.089 -5.490 1.00 72.62 168 ILE A C 1
ATOM 1364 O O . ILE A 1 168 ? 4.461 -5.117 -5.788 1.00 72.62 168 ILE A O 1
ATOM 1368 N N . ASP A 1 169 ? 3.297 -6.294 -4.266 1.00 70.81 169 ASP A N 1
ATOM 1369 C CA . ASP A 1 169 ? 3.563 -5.468 -3.093 1.00 70.81 169 ASP A CA 1
ATOM 1370 C C . ASP A 1 169 ? 5.068 -5.425 -2.802 1.00 70.81 169 ASP A C 1
ATOM 1372 O O . ASP A 1 169 ? 5.645 -4.342 -2.668 1.00 70.81 169 ASP A O 1
ATOM 1376 N N . ASN A 1 170 ? 5.724 -6.587 -2.829 1.00 77.19 170 ASN A N 1
ATOM 1377 C CA . ASN A 1 170 ? 7.158 -6.713 -2.567 1.00 77.19 170 ASN A CA 1
ATOM 1378 C C . ASN A 1 170 ? 8.036 -6.041 -3.633 1.00 77.19 170 ASN A C 1
ATOM 1380 O O . ASN A 1 170 ? 9.101 -5.539 -3.295 1.00 77.19 170 ASN A O 1
ATOM 1384 N N . ILE A 1 171 ? 7.616 -5.996 -4.904 1.00 82.25 171 ILE A N 1
ATOM 1385 C CA . ILE A 1 171 ? 8.380 -5.307 -5.967 1.00 82.25 171 ILE A CA 1
ATOM 1386 C C . ILE A 1 171 ? 8.002 -3.830 -6.115 1.00 82.25 171 ILE A C 1
ATOM 1388 O O . ILE A 1 171 ? 8.838 -3.010 -6.495 1.00 82.25 171 ILE A O 1
ATOM 1392 N N . LEU A 1 172 ? 6.758 -3.463 -5.803 1.00 85.12 172 LEU A N 1
ATOM 1393 C CA . LEU A 1 172 ? 6.288 -2.089 -5.926 1.00 85.12 172 LEU A CA 1
ATOM 1394 C C . LEU A 1 172 ? 6.769 -1.217 -4.766 1.00 85.12 172 LEU A C 1
ATOM 1396 O O . LEU A 1 172 ? 7.146 -0.070 -5.003 1.00 85.12 172 LEU A O 1
ATOM 1400 N N . THR A 1 173 ? 6.795 -1.744 -3.536 1.00 84.06 173 THR A N 1
ATOM 1401 C CA . THR A 1 173 ? 7.298 -1.013 -2.358 1.00 84.06 173 THR A CA 1
ATOM 1402 C C . THR A 1 173 ? 8.685 -0.413 -2.592 1.00 84.06 173 THR A C 1
ATOM 1404 O O . THR A 1 173 ? 8.804 0.814 -2.537 1.00 84.06 173 THR A O 1
ATOM 1407 N N . PRO A 1 174 ? 9.734 -1.206 -2.899 1.00 87.56 174 PRO A N 1
ATOM 1408 C CA . PRO A 1 174 ? 11.083 -0.670 -3.062 1.00 87.56 174 PRO A CA 1
ATOM 1409 C C . PRO A 1 174 ? 11.176 0.311 -4.233 1.00 87.56 174 PRO A C 1
ATOM 1411 O O . PRO A 1 174 ? 12.001 1.227 -4.204 1.00 87.56 174 PRO A O 1
ATOM 1414 N N . LEU A 1 175 ? 10.321 0.172 -5.250 1.00 90.38 175 LEU A N 1
ATOM 1415 C CA . LEU A 1 175 ? 10.296 1.071 -6.397 1.00 90.38 175 LEU A CA 1
ATOM 1416 C C . LEU A 1 175 ? 9.654 2.425 -6.069 1.00 90.38 175 LEU A C 1
ATOM 1418 O O . LEU A 1 175 ? 10.207 3.464 -6.427 1.00 90.38 175 LEU A O 1
ATOM 1422 N N . LEU A 1 176 ? 8.536 2.430 -5.335 1.00 89.06 176 LEU A N 1
ATOM 1423 C CA . LEU A 1 176 ? 7.927 3.652 -4.802 1.00 89.06 176 LEU A CA 1
ATOM 1424 C C . LEU A 1 176 ? 8.880 4.360 -3.836 1.00 89.06 176 LEU A C 1
ATOM 1426 O O . LEU A 1 176 ? 9.027 5.579 -3.893 1.00 89.06 176 LEU A O 1
ATOM 1430 N N . GLU A 1 177 ? 9.574 3.609 -2.982 1.00 89.12 177 GLU A N 1
ATOM 1431 C CA . GLU A 1 177 ? 10.614 4.171 -2.123 1.00 89.12 177 GLU A CA 1
ATOM 1432 C C . GLU A 1 177 ? 11.768 4.762 -2.933 1.00 89.12 177 GLU A C 1
ATOM 1434 O O . GLU A 1 177 ? 12.198 5.867 -2.630 1.00 89.12 177 GLU A O 1
ATOM 1439 N N . SER A 1 178 ? 12.224 4.085 -3.990 1.00 92.69 178 SER A N 1
ATOM 1440 C CA . SER A 1 178 ? 13.269 4.607 -4.883 1.00 92.69 178 SER A CA 1
ATOM 1441 C C . SER A 1 178 ? 12.841 5.906 -5.562 1.00 92.69 178 SER A C 1
ATOM 1443 O O . SER A 1 178 ? 13.617 6.856 -5.614 1.00 92.69 178 SER A O 1
ATOM 1445 N N . ALA A 1 179 ? 11.598 5.975 -6.050 1.00 91.50 179 ALA A N 1
ATOM 1446 C CA . ALA A 1 179 ? 11.037 7.188 -6.637 1.00 91.50 179 ALA A CA 1
ATOM 1447 C C . ALA A 1 179 ? 10.982 8.324 -5.601 1.00 91.50 179 ALA A C 1
ATOM 1449 O O . ALA A 1 179 ? 11.375 9.454 -5.888 1.00 91.50 179 ALA A O 1
ATOM 1450 N N . ARG A 1 180 ? 10.564 8.028 -4.365 1.00 91.25 180 ARG A N 1
ATOM 1451 C CA . ARG A 1 180 ? 10.543 9.002 -3.264 1.00 91.25 180 ARG A CA 1
ATOM 1452 C C . ARG A 1 180 ? 11.947 9.499 -2.928 1.00 91.25 180 ARG A C 1
ATOM 1454 O O . ARG A 1 180 ? 12.172 10.701 -2.850 1.00 91.25 180 ARG A O 1
ATOM 1461 N N . ASP A 1 181 ? 12.892 8.581 -2.754 1.00 92.25 181 ASP A N 1
ATOM 1462 C CA . ASP A 1 181 ? 14.277 8.867 -2.364 1.00 92.25 181 ASP A CA 1
ATOM 1463 C C . ASP A 1 181 ? 15.066 9.577 -3.490 1.00 92.25 181 ASP A C 1
ATOM 1465 O O . ASP A 1 181 ? 16.130 10.167 -3.256 1.00 92.25 181 ASP A O 1
ATOM 1469 N N . ALA A 1 182 ? 14.544 9.533 -4.718 1.00 92.69 182 ALA A N 1
ATOM 1470 C CA . ALA A 1 182 ? 15.017 10.284 -5.875 1.00 92.69 182 ALA A CA 1
ATOM 1471 C C . ALA A 1 182 ? 14.295 11.628 -6.086 1.00 92.69 182 ALA A C 1
ATOM 1473 O O . ALA A 1 182 ? 14.667 12.363 -6.995 1.00 92.69 182 ALA A O 1
ATOM 1474 N N . GLY A 1 183 ? 13.281 11.958 -5.280 1.00 90.62 183 GLY A N 1
ATOM 1475 C CA . GLY A 1 183 ? 12.518 13.203 -5.404 1.00 90.62 183 GLY A CA 1
ATOM 1476 C C . GLY A 1 183 ? 11.460 13.201 -6.511 1.00 90.62 183 GLY A C 1
ATOM 1477 O O . GLY A 1 183 ? 10.912 14.251 -6.816 1.00 90.62 183 GLY A O 1
ATOM 1478 N N . TRP A 1 184 ? 11.142 12.046 -7.100 1.00 89.88 184 TRP A N 1
ATOM 1479 C CA . TRP A 1 184 ? 10.051 11.919 -8.074 1.00 89.88 184 TRP A CA 1
ATOM 1480 C C . TRP A 1 184 ? 8.671 11.999 -7.438 1.00 89.88 184 TRP A C 1
ATOM 1482 O O . TRP A 1 184 ? 7.713 12.378 -8.096 1.00 89.88 184 TRP A O 1
ATOM 1492 N N . ILE A 1 185 ? 8.551 11.580 -6.182 1.00 89.44 185 ILE A N 1
ATOM 1493 C CA . ILE A 1 185 ? 7.311 11.671 -5.417 1.00 89.44 185 ILE A CA 1
ATOM 1494 C C . ILE A 1 185 ? 7.615 12.232 -4.040 1.00 89.44 185 ILE A C 1
ATOM 1496 O O . ILE A 1 185 ? 8.662 11.962 -3.450 1.00 89.44 185 ILE A O 1
ATOM 1500 N N . GLN A 1 186 ? 6.674 12.994 -3.498 1.00 84.00 186 GLN A N 1
ATOM 1501 C CA . GLN A 1 186 ? 6.839 13.549 -2.166 1.00 84.00 186 GLN A CA 1
ATOM 1502 C C . GLN A 1 186 ? 6.679 12.489 -1.067 1.00 84.00 186 GLN A C 1
ATOM 1504 O O . GLN A 1 186 ? 5.939 11.509 -1.239 1.00 84.00 186 GLN A O 1
ATOM 1509 N N . PRO A 1 187 ? 7.310 12.701 0.105 1.00 80.25 187 PRO A N 1
ATOM 1510 C CA . PRO A 1 187 ? 7.011 11.928 1.301 1.00 80.25 187 PRO A CA 1
ATOM 1511 C C . PRO A 1 187 ? 5.502 11.855 1.550 1.00 80.25 187 PRO A C 1
ATOM 1513 O O . PRO A 1 187 ? 4.759 12.789 1.256 1.00 80.25 187 PRO A O 1
ATOM 1516 N N . ALA A 1 188 ? 5.040 10.723 2.083 1.00 70.56 188 ALA A N 1
ATOM 1517 C CA . ALA A 1 188 ? 3.619 10.461 2.327 1.00 70.56 188 ALA A CA 1
ATOM 1518 C C . ALA A 1 188 ? 2.707 10.460 1.083 1.00 70.56 188 ALA A C 1
ATOM 1520 O O . ALA A 1 188 ? 1.493 10.386 1.255 1.00 70.56 188 ALA A O 1
ATOM 1521 N N . PHE A 1 189 ? 3.264 10.486 -0.135 1.00 72.44 189 PHE A N 1
ATOM 1522 C CA . PHE A 1 189 ? 2.507 10.468 -1.389 1.00 72.44 189 PHE A CA 1
ATOM 1523 C C . PHE A 1 189 ? 1.575 11.677 -1.556 1.00 72.44 189 PHE A C 1
ATOM 1525 O O . PHE A 1 189 ? 0.570 11.574 -2.249 1.00 72.44 189 PHE A O 1
ATOM 1532 N N . GLN A 1 190 ? 1.894 12.832 -0.955 1.00 70.69 190 GLN A N 1
ATOM 1533 C CA . GLN A 1 190 ? 0.980 13.983 -0.864 1.00 70.69 190 GLN A CA 1
ATOM 1534 C C . GLN A 1 190 ? 0.393 14.431 -2.212 1.00 70.69 190 GLN A C 1
ATOM 1536 O O . GLN A 1 190 ? -0.740 14.896 -2.227 1.00 70.69 190 GLN A O 1
ATOM 1541 N N . TYR A 1 191 ? 1.097 14.230 -3.333 1.00 73.56 191 TYR A N 1
ATOM 1542 C CA . TYR A 1 191 ? 0.671 14.620 -4.689 1.00 73.56 191 TYR A CA 1
ATOM 1543 C C . TYR A 1 191 ? 0.312 13.446 -5.620 1.00 73.56 191 TYR A C 1
ATOM 1545 O O . TYR A 1 191 ? -0.235 13.675 -6.694 1.00 73.56 191 TYR A O 1
ATOM 1553 N N . LEU A 1 192 ? 0.522 12.199 -5.185 1.00 75.62 192 LEU A N 1
ATOM 1554 C CA . LEU A 1 192 ? 0.286 11.002 -5.995 1.00 75.62 192 LEU A CA 1
ATOM 1555 C C . LEU A 1 192 ? -1.137 10.464 -5.776 1.00 75.62 192 LEU A C 1
ATOM 1557 O O . LEU A 1 192 ? -1.403 9.752 -4.810 1.00 75.62 192 LEU A O 1
ATOM 1561 N N . GLY A 1 193 ? -2.061 10.817 -6.667 1.00 64.38 193 GLY A N 1
ATOM 1562 C CA . GLY A 1 193 ? -3.469 10.415 -6.603 1.00 64.38 193 GLY A CA 1
ATOM 1563 C C . GLY A 1 193 ? -3.758 9.001 -7.117 1.00 64.38 193 GLY A C 1
ATOM 1564 O O . GLY A 1 193 ? -4.778 8.422 -6.740 1.00 64.38 193 GLY A O 1
ATOM 1565 N N . ALA A 1 194 ? -2.886 8.425 -7.952 1.00 75.50 194 ALA A N 1
ATOM 1566 C CA . ALA A 1 194 ? -3.057 7.053 -8.425 1.00 75.50 194 ALA A CA 1
ATOM 1567 C C . ALA A 1 194 ? -1.737 6.328 -8.704 1.00 75.50 194 ALA A C 1
ATOM 1569 O O . ALA A 1 194 ? -0.749 6.924 -9.133 1.00 75.50 194 ALA A O 1
ATOM 1570 N N . VAL A 1 195 ? -1.755 5.011 -8.515 1.00 78.19 195 VAL A N 1
ATOM 1571 C CA . VAL A 1 195 ? -0.694 4.108 -8.966 1.00 78.19 195 VAL A CA 1
ATOM 1572 C C . VAL A 1 195 ? -1.330 2.990 -9.772 1.00 78.19 195 VAL A C 1
ATOM 1574 O O . VAL A 1 195 ? -2.289 2.360 -9.318 1.00 78.19 195 VAL A O 1
ATOM 1577 N N . THR A 1 196 ? -0.787 2.753 -10.960 1.00 80.88 196 THR A N 1
ATOM 1578 C CA . THR A 1 196 ? -1.117 1.592 -11.782 1.00 80.88 196 THR A CA 1
ATOM 1579 C C . THR A 1 196 ? 0.080 0.653 -11.775 1.00 80.88 196 THR A C 1
ATOM 1581 O O . THR A 1 196 ? 1.213 1.083 -11.983 1.00 80.88 196 THR A O 1
ATOM 1584 N N . SER A 1 197 ? -0.144 -0.632 -11.542 1.00 81.12 197 SER A N 1
ATOM 1585 C CA . SER A 1 197 ? 0.893 -1.653 -11.569 1.00 81.12 197 SER A CA 1
ATOM 1586 C C . SER A 1 197 ? 0.472 -2.791 -12.480 1.00 81.12 197 SER A C 1
ATOM 1588 O O . SER A 1 197 ? -0.520 -3.467 -12.229 1.00 81.12 197 SER A O 1
ATOM 1590 N N . ARG A 1 198 ? 1.242 -3.002 -13.542 1.00 81.12 198 ARG A N 1
ATOM 1591 C CA . ARG A 1 198 ? 1.061 -4.049 -14.533 1.00 81.12 198 ARG A CA 1
ATOM 1592 C C . ARG A 1 198 ? 2.194 -5.061 -14.449 1.00 81.12 198 ARG A C 1
ATOM 1594 O O . ARG A 1 198 ? 3.343 -4.668 -14.314 1.00 81.12 198 ARG A O 1
ATOM 1601 N N . LYS A 1 199 ? 1.886 -6.350 -14.561 1.00 80.81 199 LYS A N 1
ATOM 1602 C CA . LYS A 1 199 ? 2.851 -7.420 -14.841 1.00 80.81 199 LYS A CA 1
ATOM 1603 C C . LYS A 1 199 ? 2.649 -7.901 -16.272 1.00 80.81 199 LYS A C 1
ATOM 1605 O O . LYS A 1 199 ? 1.507 -8.138 -16.657 1.00 80.81 199 LYS A O 1
ATOM 1610 N N . SER A 1 200 ? 3.724 -8.069 -17.027 1.00 82.12 200 SER A N 1
ATOM 1611 C CA . SER A 1 200 ? 3.727 -8.586 -18.397 1.00 82.12 200 SER A CA 1
ATOM 1612 C C . SER A 1 200 ? 4.869 -9.590 -18.589 1.00 82.12 200 SER A C 1
ATOM 1614 O O . SER A 1 200 ? 5.891 -9.525 -17.902 1.00 82.12 200 SER A O 1
ATOM 1616 N N . ALA A 1 201 ? 4.676 -10.575 -19.470 1.00 79.88 201 ALA A N 1
ATOM 1617 C CA . ALA A 1 201 ? 5.717 -11.557 -19.774 1.00 79.88 201 ALA A CA 1
ATOM 1618 C C . ALA A 1 201 ? 6.852 -10.898 -20.574 1.00 79.88 201 ALA A C 1
ATOM 1620 O O . ALA A 1 201 ? 6.602 -10.298 -21.618 1.00 79.88 201 ALA A O 1
ATOM 1621 N N . ALA A 1 202 ? 8.091 -11.048 -20.109 1.00 85.00 202 ALA A N 1
ATOM 1622 C CA . ALA A 1 202 ? 9.282 -10.756 -20.897 1.00 85.00 202 ALA A CA 1
ATOM 1623 C C . ALA A 1 202 ? 9.576 -11.931 -21.843 1.00 85.00 202 ALA A C 1
ATOM 1625 O O . ALA A 1 202 ? 9.544 -13.091 -21.423 1.00 85.00 202 ALA A O 1
ATOM 1626 N N . SER A 1 203 ? 9.876 -11.635 -23.108 1.00 83.62 203 SER A N 1
ATOM 1627 C CA . SER A 1 203 ? 10.242 -12.643 -24.112 1.00 83.62 203 SER A CA 1
ATOM 1628 C C . SER A 1 203 ? 11.737 -12.948 -24.088 1.00 83.62 203 SER A C 1
ATOM 1630 O O . SER A 1 203 ? 12.146 -14.052 -24.447 1.00 83.62 203 SER A O 1
ATOM 1632 N N . THR A 1 204 ? 12.557 -11.985 -23.653 1.00 89.06 204 THR A N 1
ATOM 1633 C CA . THR A 1 204 ? 14.013 -12.137 -23.533 1.00 89.06 204 THR A CA 1
ATOM 1634 C C . THR A 1 204 ? 14.533 -11.604 -22.190 1.00 89.06 204 THR A C 1
ATOM 1636 O O . THR A 1 204 ? 13.854 -10.808 -21.534 1.00 89.06 204 THR A O 1
ATOM 1639 N N . PRO A 1 205 ? 15.737 -12.015 -21.745 1.00 88.19 205 PRO A N 1
ATOM 1640 C CA . PRO A 1 205 ? 16.334 -11.515 -20.505 1.00 88.19 205 PRO A CA 1
ATOM 1641 C C . PRO A 1 205 ? 16.538 -9.993 -20.466 1.00 88.19 205 PRO A C 1
ATOM 1643 O O . PRO A 1 205 ? 16.449 -9.386 -19.402 1.00 88.19 205 PRO A O 1
ATOM 1646 N N . GLU A 1 206 ? 16.791 -9.362 -21.612 1.00 91.31 206 GLU A N 1
ATOM 1647 C CA . GLU A 1 206 ? 17.012 -7.915 -21.738 1.00 91.31 206 GLU A CA 1
ATOM 1648 C C . GLU A 1 206 ? 15.720 -7.113 -21.551 1.00 91.31 206 GLU A C 1
ATOM 1650 O O . GLU A 1 206 ? 15.755 -5.950 -21.146 1.00 91.31 206 GLU A O 1
ATOM 1655 N N . GLU A 1 207 ? 14.576 -7.746 -21.819 1.00 90.69 207 GLU A N 1
ATOM 1656 C CA . GLU A 1 207 ? 13.254 -7.180 -21.573 1.00 90.69 207 GLU A CA 1
ATOM 1657 C C . GLU A 1 207 ? 12.837 -7.274 -20.105 1.00 90.69 207 GLU A C 1
ATOM 1659 O O . GLU A 1 207 ? 11.794 -6.728 -19.759 1.00 90.69 207 GLU A O 1
ATOM 1664 N N . ILE A 1 208 ? 13.606 -7.940 -19.236 1.00 90.69 208 ILE A N 1
ATOM 1665 C CA . ILE A 1 208 ? 13.288 -8.030 -17.808 1.00 90.69 208 ILE A CA 1
ATOM 1666 C C . ILE A 1 208 ? 13.611 -6.699 -17.129 1.00 90.69 208 ILE A C 1
ATOM 1668 O O . ILE A 1 208 ? 14.749 -6.219 -17.144 1.00 90.69 208 ILE A O 1
ATOM 1672 N N . GLY A 1 209 ? 12.609 -6.121 -16.477 1.00 92.38 209 GLY A N 1
ATOM 1673 C CA . GLY A 1 209 ? 12.737 -4.834 -15.810 1.00 92.38 209 GLY A CA 1
ATOM 1674 C C . GLY A 1 209 ? 11.393 -4.201 -15.507 1.00 92.38 209 GLY A C 1
ATOM 1675 O O . GLY A 1 209 ? 10.358 -4.868 -15.470 1.00 92.38 209 GLY A O 1
ATOM 1676 N N . VAL A 1 210 ? 11.406 -2.891 -15.291 1.00 93.44 210 VAL A N 1
ATOM 1677 C CA . VAL A 1 210 ? 10.185 -2.107 -15.122 1.00 93.44 210 VAL A CA 1
ATOM 1678 C C . VAL A 1 210 ? 10.229 -0.859 -15.988 1.00 93.44 210 VAL A C 1
ATOM 1680 O O . VAL A 1 210 ? 11.206 -0.107 -15.986 1.00 93.44 210 VAL A O 1
ATOM 1683 N N . LEU A 1 211 ? 9.150 -0.647 -16.737 1.00 94.00 211 LEU A N 1
ATOM 1684 C CA . LEU A 1 211 ? 8.903 0.587 -17.463 1.00 94.00 211 LEU A CA 1
ATOM 1685 C C . LEU A 1 211 ? 8.017 1.485 -16.599 1.00 94.00 211 LEU A C 1
ATOM 1687 O O . LEU A 1 211 ? 6.892 1.121 -16.259 1.00 94.00 211 LEU A O 1
ATOM 1691 N N . VAL A 1 212 ? 8.531 2.653 -16.235 1.00 93.50 212 VAL A N 1
ATOM 1692 C CA . VAL A 1 212 ? 7.859 3.622 -15.372 1.00 93.50 212 VAL A CA 1
ATOM 1693 C C . VAL A 1 212 ? 7.386 4.784 -16.225 1.00 93.50 212 VAL A C 1
ATOM 1695 O O . VAL A 1 212 ? 8.191 5.522 -16.790 1.00 93.50 212 VAL A O 1
ATOM 1698 N N . THR A 1 213 ? 6.073 4.954 -16.323 1.00 91.06 213 THR A N 1
ATOM 1699 C CA . THR A 1 213 ? 5.471 6.073 -17.049 1.00 91.06 213 THR A CA 1
ATOM 1700 C C . THR A 1 213 ? 4.863 7.029 -16.048 1.00 91.06 213 THR A C 1
ATOM 1702 O O . THR A 1 213 ? 3.992 6.651 -15.263 1.00 91.06 213 THR A O 1
ATOM 1705 N N . ARG A 1 214 ? 5.317 8.280 -16.075 1.00 88.62 214 ARG A N 1
ATOM 1706 C CA . ARG A 1 214 ? 4.666 9.337 -15.317 1.00 88.62 214 ARG A CA 1
ATOM 1707 C C . ARG A 1 214 ? 3.562 9.950 -16.141 1.00 88.62 214 ARG A C 1
ATOM 1709 O O . ARG A 1 214 ? 3.652 10.010 -17.366 1.00 88.62 214 ARG A O 1
ATOM 1716 N N . LYS A 1 215 ? 2.546 10.447 -15.461 1.00 85.44 215 LYS A N 1
ATOM 1717 C CA . LYS A 1 215 ? 1.496 11.186 -16.127 1.00 85.44 215 LYS A CA 1
ATOM 1718 C C . LYS A 1 215 ? 1.076 12.372 -15.257 1.00 85.44 215 LYS A C 1
ATOM 1720 O O . LYS A 1 215 ? 1.110 12.325 -14.023 1.00 85.44 215 LYS A O 1
ATOM 1725 N N . THR A 1 216 ? 0.710 13.457 -15.919 1.00 80.56 216 THR A N 1
ATOM 1726 C CA . THR A 1 216 ? 0.129 14.662 -15.324 1.00 80.56 216 THR A CA 1
ATOM 1727 C C . THR A 1 216 ? -1.354 14.691 -15.701 1.00 80.56 216 THR A C 1
ATOM 1729 O O . THR A 1 216 ? -1.736 14.237 -16.779 1.00 80.56 216 THR A O 1
ATOM 1732 N N . GLY A 1 217 ? -2.220 15.109 -14.780 1.00 73.44 217 GLY A N 1
ATOM 1733 C CA . GLY A 1 217 ? -3.668 15.130 -14.991 1.00 73.44 217 GLY A CA 1
ATOM 1734 C C . GLY A 1 217 ? -4.436 13.957 -14.366 1.00 73.44 217 GLY A C 1
ATOM 1735 O O . GLY A 1 217 ? -3.845 13.016 -13.826 1.00 73.44 217 GLY A O 1
ATOM 1736 N N . PRO A 1 218 ? -5.780 14.020 -14.416 1.00 61.09 218 PRO A N 1
ATOM 1737 C CA . PRO A 1 218 ? -6.649 13.040 -13.784 1.00 61.09 218 PRO A CA 1
ATOM 1738 C C . PRO A 1 218 ? -6.519 11.669 -14.453 1.00 61.09 218 PRO A C 1
ATOM 1740 O O . PRO A 1 218 ? -6.347 11.587 -15.675 1.00 61.09 218 PRO A O 1
ATOM 1743 N N . PRO A 1 219 ? -6.652 10.576 -13.681 1.00 57.06 219 PRO A N 1
ATOM 1744 C CA . PRO A 1 219 ? -6.509 9.250 -14.231 1.00 57.06 219 PRO A CA 1
ATOM 1745 C C . PRO A 1 219 ? -7.600 8.967 -15.260 1.00 57.06 219 PRO A C 1
ATOM 1747 O O . PRO A 1 219 ? -8.770 8.812 -14.921 1.00 57.06 219 PRO A O 1
ATOM 1750 N N . GLN A 1 220 ? -7.216 8.864 -16.529 1.00 60.59 220 GLN A N 1
ATOM 1751 C CA . GLN A 1 220 ? -8.123 8.406 -17.572 1.00 60.59 220 GLN A CA 1
ATOM 1752 C C . GLN A 1 220 ? -8.197 6.880 -17.524 1.00 60.59 220 GLN A C 1
ATOM 1754 O O . GLN A 1 220 ? -7.181 6.179 -17.618 1.00 60.59 220 GLN A O 1
ATOM 1759 N N . LEU A 1 221 ? -9.405 6.350 -17.330 1.00 53.00 221 LEU A N 1
ATOM 1760 C CA . LEU A 1 221 ? -9.703 4.959 -17.643 1.00 53.00 221 LEU A CA 1
ATOM 1761 C C . LEU A 1 221 ? -9.688 4.861 -19.163 1.00 53.00 221 LEU A C 1
ATOM 1763 O O . LEU A 1 221 ? -10.623 5.294 -19.835 1.00 53.00 221 LEU A O 1
ATOM 1767 N N . GLU A 1 222 ? -8.592 4.353 -19.722 1.00 56.62 222 GLU A N 1
ATOM 1768 C CA . GLU A 1 222 ? -8.600 4.013 -21.135 1.00 56.62 222 GLU A CA 1
ATOM 1769 C C . GLU A 1 222 ? -9.702 2.965 -21.337 1.00 56.62 222 GLU A C 1
ATOM 1771 O O . GLU A 1 222 ? -9.617 1.864 -20.792 1.00 56.62 222 GLU A O 1
ATOM 1776 N N . LYS A 1 223 ? -10.743 3.295 -22.113 1.00 50.22 223 LYS A N 1
ATOM 1777 C CA . LYS A 1 223 ? -11.712 2.314 -22.622 1.00 50.22 223 LYS A CA 1
ATOM 1778 C C . LYS A 1 223 ? -10.978 1.375 -23.582 1.00 50.22 223 LYS A C 1
ATOM 1780 O O . LYS A 1 223 ? -11.067 1.531 -24.796 1.00 50.22 223 LYS A O 1
ATOM 1785 N N . ARG A 1 224 ? -10.163 0.454 -23.071 1.00 45.88 224 ARG A N 1
ATOM 1786 C CA . ARG A 1 224 ? -9.378 -0.462 -23.902 1.00 45.88 224 ARG A CA 1
ATOM 1787 C C . ARG A 1 224 ? -9.914 -1.882 -23.821 1.00 45.88 224 ARG A C 1
ATOM 1789 O O . ARG A 1 224 ? -9.595 -2.602 -22.885 1.00 45.88 224 ARG A O 1
ATOM 1796 N N . GLY A 1 225 ? -10.558 -2.278 -24.920 1.00 50.78 225 GLY A N 1
ATOM 1797 C CA . GLY A 1 225 ? -10.616 -3.655 -25.416 1.00 50.78 225 GLY A CA 1
ATOM 1798 C C . GLY A 1 225 ? -11.659 -4.559 -24.765 1.00 50.78 225 GLY A C 1
ATOM 1799 O O . GLY A 1 225 ? -12.059 -4.348 -23.629 1.00 50.78 225 GLY A O 1
ATOM 1800 N N . ALA A 1 226 ? -12.095 -5.564 -25.528 1.00 44.88 226 ALA A N 1
ATOM 1801 C CA . ALA A 1 226 ? -13.056 -6.582 -25.121 1.00 44.88 226 ALA A CA 1
ATOM 1802 C C . ALA A 1 226 ? -12.652 -7.237 -23.790 1.00 44.88 226 ALA A C 1
ATOM 1804 O O . ALA A 1 226 ? -11.577 -7.832 -23.681 1.00 44.88 226 ALA A O 1
ATOM 1805 N N . GLY A 1 227 ? -13.518 -7.116 -22.786 1.00 52.00 227 GLY A N 1
ATOM 1806 C CA . GLY A 1 227 ? -13.322 -7.705 -21.473 1.00 52.00 227 GLY A CA 1
ATOM 1807 C C . GLY A 1 227 ? -14.563 -7.638 -20.603 1.00 52.00 227 GLY A C 1
ATOM 1808 O O . GLY A 1 227 ? -15.481 -6.868 -20.879 1.00 52.00 227 GLY A O 1
ATOM 1809 N N . VAL A 1 228 ? -14.589 -8.457 -19.559 1.00 51.25 228 VAL A N 1
ATOM 1810 C CA . VAL A 1 228 ? -15.656 -8.469 -18.564 1.00 51.25 228 VAL A CA 1
ATOM 1811 C C . VAL A 1 228 ? -15.316 -7.481 -17.463 1.00 51.25 228 VAL A C 1
ATOM 1813 O O . VAL A 1 228 ? -14.330 -7.677 -16.767 1.00 51.25 228 VAL A O 1
ATOM 1816 N N . LEU A 1 229 ? -16.113 -6.427 -17.308 1.00 60.00 229 LEU A N 1
ATOM 1817 C CA . LEU A 1 229 ? -15.998 -5.500 -16.187 1.00 60.00 229 LEU A CA 1
ATOM 1818 C C . LEU A 1 229 ? -16.789 -6.038 -14.985 1.00 60.00 229 LEU A C 1
ATOM 1820 O O . LEU A 1 229 ? -18.007 -6.151 -15.052 1.00 60.00 229 LEU A O 1
ATOM 1824 N N . ILE A 1 230 ? -16.108 -6.362 -13.893 1.00 57.28 230 ILE A N 1
ATOM 1825 C CA . ILE A 1 230 ? -16.690 -6.658 -12.589 1.00 57.28 230 ILE A CA 1
ATOM 1826 C C . ILE A 1 230 ? -16.817 -5.336 -11.843 1.00 57.28 230 ILE A C 1
ATOM 1828 O O . ILE A 1 230 ? -15.820 -4.750 -11.434 1.00 57.28 230 ILE A O 1
ATOM 1832 N N . GLU A 1 231 ? -18.033 -4.856 -11.649 1.00 57.84 231 GLU A N 1
ATOM 1833 C CA . GLU A 1 231 ? -18.269 -3.724 -10.761 1.00 57.84 231 GLU A CA 1
ATOM 1834 C C . GLU A 1 231 ? -18.659 -4.247 -9.381 1.00 57.84 231 GLU A C 1
ATOM 1836 O O . GLU A 1 231 ? -19.482 -5.158 -9.265 1.00 57.84 231 GLU A O 1
ATOM 1841 N N . THR A 1 232 ? -18.035 -3.722 -8.327 1.00 57.78 232 THR A N 1
ATOM 1842 C CA . THR A 1 232 ? -18.444 -4.058 -6.962 1.00 57.78 232 THR A CA 1
ATOM 1843 C C . THR A 1 232 ? -18.428 -2.848 -6.059 1.00 57.78 232 THR A C 1
ATOM 1845 O O . THR A 1 232 ? -17.516 -2.023 -6.096 1.00 57.78 232 THR A O 1
ATOM 1848 N N . GLU A 1 233 ? -19.451 -2.786 -5.223 1.00 57.59 233 GLU A N 1
ATOM 1849 C CA . GLU A 1 233 ? -19.565 -1.832 -4.137 1.00 57.59 233 GLU A CA 1
ATOM 1850 C C . GLU A 1 233 ? -19.012 -2.500 -2.881 1.00 57.59 233 GLU A C 1
ATOM 1852 O O . GLU A 1 233 ? -19.292 -3.670 -2.610 1.00 57.59 233 GLU A O 1
ATOM 1857 N N . LEU A 1 234 ? -18.181 -1.781 -2.134 1.00 54.72 234 LEU A N 1
ATOM 1858 C CA . LEU A 1 234 ? -17.646 -2.262 -0.866 1.00 54.72 234 LEU A CA 1
ATOM 1859 C C . LEU A 1 234 ? -18.247 -1.452 0.277 1.00 54.72 234 LEU A C 1
ATOM 1861 O O . LEU A 1 234 ? -18.370 -0.234 0.187 1.00 54.72 234 LEU A O 1
ATOM 1865 N N . THR A 1 235 ? -18.563 -2.125 1.381 1.00 52.09 235 THR A N 1
ATOM 1866 C CA . THR A 1 235 ? -19.063 -1.489 2.611 1.00 52.09 235 THR A CA 1
ATOM 1867 C C . THR A 1 235 ? -17.948 -0.880 3.471 1.00 52.09 235 THR A C 1
ATOM 1869 O O . THR A 1 235 ? -18.224 -0.311 4.524 1.00 52.09 235 THR A O 1
ATOM 1872 N N . GLY A 1 236 ? -16.691 -1.046 3.056 1.00 56.09 236 GLY A N 1
ATOM 1873 C CA . GLY A 1 236 ? -15.488 -0.605 3.754 1.00 56.09 236 GLY A CA 1
ATOM 1874 C C . GLY A 1 236 ? -14.229 -0.944 2.954 1.00 56.09 236 GLY A C 1
ATOM 1875 O O . GLY A 1 236 ? -14.272 -1.711 1.992 1.00 56.09 236 GLY A O 1
ATOM 1876 N N . LEU A 1 237 ? -13.098 -0.349 3.329 1.00 58.19 237 LEU A N 1
ATOM 1877 C CA . LEU A 1 237 ? -11.831 -0.473 2.594 1.00 58.19 237 LEU A CA 1
ATOM 1878 C C . LEU A 1 237 ? -10.699 -1.068 3.433 1.00 58.19 237 LEU A C 1
ATOM 1880 O O . LEU A 1 237 ? -9.521 -0.911 3.104 1.00 58.19 237 LEU A O 1
ATOM 1884 N N . ASP A 1 238 ? -11.041 -1.768 4.512 1.00 70.25 238 ASP A N 1
ATOM 1885 C CA . ASP A 1 238 ? -10.076 -2.609 5.203 1.00 70.25 238 ASP A CA 1
ATOM 1886 C C . ASP A 1 238 ? -9.657 -3.802 4.328 1.00 70.25 238 ASP A C 1
ATOM 1888 O O . ASP A 1 238 ? -10.348 -4.201 3.386 1.00 70.25 238 ASP A O 1
ATOM 1892 N N . GLU A 1 239 ? -8.497 -4.376 4.655 1.00 69.94 239 GLU A N 1
ATOM 1893 C CA . GLU A 1 239 ? -7.886 -5.475 3.904 1.00 69.94 239 GLU A CA 1
ATOM 1894 C C . GLU A 1 239 ? -8.860 -6.636 3.665 1.00 69.94 239 GLU A C 1
ATOM 1896 O O . GLU A 1 239 ? -8.925 -7.159 2.553 1.00 69.94 239 GLU A O 1
ATOM 1901 N N . ASN A 1 240 ? -9.652 -7.015 4.673 1.00 72.12 240 ASN A N 1
ATOM 1902 C CA . ASN A 1 240 ? -10.573 -8.137 4.549 1.00 72.12 240 ASN A CA 1
ATOM 1903 C C . ASN A 1 240 ? -11.779 -7.770 3.689 1.00 72.12 240 ASN A C 1
ATOM 1905 O O . ASN A 1 240 ? -12.139 -8.561 2.822 1.00 72.12 240 ASN A O 1
ATOM 1909 N N . THR A 1 241 ? -12.377 -6.593 3.878 1.00 67.06 241 THR A N 1
ATOM 1910 C CA . THR A 1 241 ? -13.533 -6.179 3.068 1.00 67.06 241 THR A CA 1
ATOM 1911 C C . THR A 1 241 ? -13.172 -6.076 1.589 1.00 67.06 241 THR A C 1
ATOM 1913 O O . THR A 1 241 ? -13.884 -6.629 0.752 1.00 67.06 241 THR A O 1
ATOM 1916 N N . VAL A 1 242 ? -12.029 -5.463 1.253 1.00 69.50 242 VAL A N 1
ATOM 1917 C CA . VAL A 1 242 ? -11.556 -5.392 -0.141 1.00 69.50 242 VAL A CA 1
ATOM 1918 C C . VAL A 1 242 ? -11.287 -6.787 -0.695 1.00 69.50 242 VAL A C 1
ATOM 1920 O O . VAL A 1 242 ? -11.765 -7.122 -1.778 1.00 69.50 242 VAL A O 1
ATOM 1923 N N . LYS A 1 243 ? -10.549 -7.615 0.053 1.00 78.25 243 LYS A N 1
ATOM 1924 C CA . LYS A 1 243 ? -10.201 -8.972 -0.369 1.00 78.25 243 LYS A CA 1
ATOM 1925 C C . LYS A 1 243 ? -11.441 -9.825 -0.612 1.00 78.25 243 LYS A C 1
ATOM 1927 O O . LYS A 1 243 ? -11.564 -10.413 -1.679 1.00 78.25 243 LYS A O 1
ATOM 1932 N N . TYR A 1 244 ? -12.341 -9.921 0.362 1.00 77.69 244 TYR A N 1
ATOM 1933 C CA . TYR A 1 244 ? -13.485 -10.824 0.271 1.00 77.69 244 TYR A CA 1
ATOM 1934 C C . TYR A 1 244 ? -14.579 -10.297 -0.654 1.00 77.69 244 TYR A C 1
ATOM 1936 O O . TYR A 1 244 ? -15.139 -11.095 -1.396 1.00 77.69 244 TYR A O 1
ATOM 1944 N N . GLY A 1 245 ? -14.815 -8.982 -0.714 1.00 75.00 245 GLY A N 1
ATOM 1945 C CA . GLY A 1 245 ? -15.755 -8.413 -1.685 1.00 75.00 245 GLY A CA 1
ATOM 1946 C C . GLY A 1 245 ? -15.317 -8.674 -3.129 1.00 75.00 245 GLY A C 1
ATOM 1947 O O . GLY A 1 245 ? -16.114 -9.094 -3.966 1.00 75.00 245 GLY A O 1
ATOM 1948 N N . LEU A 1 246 ? -14.018 -8.529 -3.414 1.00 74.06 246 LEU A N 1
ATOM 1949 C CA . LEU A 1 246 ? -13.453 -8.932 -4.702 1.00 74.06 246 LEU A CA 1
ATOM 1950 C C . LEU A 1 246 ? -13.515 -10.443 -4.926 1.00 74.06 246 LEU A C 1
ATOM 1952 O O . LEU A 1 246 ? -13.824 -10.866 -6.037 1.00 74.06 246 LEU A O 1
ATOM 1956 N N . TYR A 1 247 ? -13.249 -11.241 -3.891 1.00 78.69 247 TYR A N 1
ATOM 1957 C CA . TYR A 1 247 ? -13.284 -12.701 -3.965 1.00 78.69 247 TYR A CA 1
ATOM 1958 C C . TYR A 1 247 ? -14.659 -13.218 -4.350 1.00 78.69 247 TYR A C 1
ATOM 1960 O O . TYR A 1 247 ? -14.765 -14.014 -5.279 1.00 78.69 247 TYR A O 1
ATOM 1968 N N . GLU A 1 248 ? -15.708 -12.755 -3.674 1.00 77.44 248 GLU A N 1
ATOM 1969 C CA . GLU A 1 248 ? -17.083 -13.152 -3.966 1.00 77.44 248 GLU A CA 1
ATOM 1970 C C . GLU A 1 248 ? -17.443 -12.831 -5.413 1.00 77.44 248 GLU A C 1
ATOM 1972 O O . GLU A 1 248 ? -17.917 -13.700 -6.138 1.00 77.44 248 GLU A O 1
ATOM 1977 N N . LYS A 1 249 ? -17.120 -11.624 -5.879 1.00 76.81 249 LYS A N 1
ATOM 1978 C CA . LYS A 1 249 ? -17.422 -11.192 -7.247 1.00 76.81 249 LYS A CA 1
ATOM 1979 C C . LYS A 1 249 ? -16.607 -11.934 -8.298 1.00 76.81 249 LYS A C 1
ATOM 1981 O O . LYS A 1 249 ? -17.138 -12.328 -9.335 1.00 76.81 249 LYS A O 1
ATOM 1986 N N . ALA A 1 250 ? -15.327 -12.165 -8.024 1.00 72.94 250 ALA A N 1
ATOM 1987 C CA . ALA A 1 250 ? -14.461 -12.966 -8.876 1.00 72.94 250 ALA A CA 1
ATOM 1988 C C . ALA A 1 250 ? -14.955 -14.419 -8.964 1.00 72.94 250 ALA A C 1
ATOM 1990 O O . ALA A 1 250 ? -14.908 -15.033 -10.030 1.00 72.94 250 ALA A O 1
ATOM 1991 N N . TYR A 1 251 ? -15.456 -14.960 -7.854 1.00 77.12 251 TYR A N 1
ATOM 1992 C CA . TYR A 1 251 ? -16.007 -16.304 -7.774 1.00 77.12 251 TYR A CA 1
ATOM 1993 C C . TYR A 1 251 ? -17.365 -16.424 -8.479 1.00 77.12 251 TYR A C 1
ATOM 1995 O O . TYR A 1 251 ? -17.547 -17.353 -9.262 1.00 77.12 251 TYR A O 1
ATOM 2003 N N . GLU A 1 252 ? -18.282 -15.472 -8.278 1.00 77.06 252 GLU A N 1
ATOM 2004 C CA . GLU A 1 252 ? -19.547 -15.364 -9.022 1.00 77.06 252 GLU A CA 1
ATOM 2005 C C . GLU A 1 252 ? -19.283 -15.330 -10.529 1.00 77.06 252 GLU A C 1
ATOM 2007 O O . GLU A 1 252 ? -19.888 -16.090 -11.287 1.00 77.06 252 GLU A O 1
ATOM 2012 N N . LEU A 1 253 ? -18.329 -14.496 -10.959 1.00 69.94 253 LEU A N 1
ATOM 2013 C CA . LEU A 1 253 ? -17.980 -14.403 -12.366 1.00 69.94 253 LEU A CA 1
ATOM 2014 C C . LEU A 1 253 ? -17.400 -15.719 -12.888 1.00 69.94 253 LEU A C 1
ATOM 2016 O O . LEU A 1 253 ? -17.787 -16.166 -13.961 1.00 69.94 253 LEU A O 1
ATOM 2020 N N . TYR A 1 254 ? -16.518 -16.368 -12.130 1.00 70.38 254 TYR A N 1
ATOM 2021 C CA . TYR A 1 254 ? -15.995 -17.687 -12.484 1.00 70.38 254 TYR A CA 1
ATOM 2022 C C . TYR A 1 254 ? -17.102 -18.745 -12.608 1.00 70.38 254 TYR A C 1
ATOM 2024 O O . TYR A 1 254 ? -17.057 -19.570 -13.517 1.00 70.38 254 TYR A O 1
ATOM 2032 N N . GLN A 1 255 ? -18.104 -18.735 -11.725 1.00 76.50 255 GLN A N 1
ATOM 2033 C CA . GLN A 1 255 ? -19.229 -19.669 -11.815 1.00 76.50 255 GLN A CA 1
ATOM 2034 C C . GLN A 1 255 ? -20.063 -19.447 -13.083 1.00 76.50 255 GLN A C 1
ATOM 2036 O O . GLN A 1 255 ? -20.520 -20.415 -13.688 1.00 76.50 255 GLN A O 1
ATOM 2041 N N . GLN A 1 256 ? -20.252 -18.188 -13.484 1.00 73.06 256 GLN A N 1
ATOM 2042 C CA . GLN A 1 256 ? -20.983 -17.820 -14.701 1.00 73.06 256 GLN A CA 1
ATOM 2043 C C . GLN A 1 256 ? -20.162 -18.063 -15.974 1.00 73.06 256 GLN A C 1
ATOM 2045 O O . GLN A 1 256 ? -20.723 -18.429 -17.005 1.00 73.06 256 GLN A O 1
ATOM 2050 N N . HIS A 1 257 ? -18.844 -17.889 -15.878 1.00 66.69 257 HIS A N 1
ATOM 2051 C CA . HIS A 1 257 ? -17.892 -17.931 -16.982 1.00 66.69 257 HIS A CA 1
ATOM 2052 C C . HIS A 1 257 ? -16.626 -18.728 -16.612 1.00 66.69 257 HIS A C 1
ATOM 2054 O O . HIS A 1 257 ? -15.548 -18.145 -16.425 1.00 66.69 257 HIS A O 1
ATOM 2060 N N . PRO A 1 258 ? -16.706 -20.070 -16.499 1.00 70.69 258 PRO A N 1
ATOM 2061 C CA . PRO A 1 258 ? -15.560 -20.902 -16.126 1.00 70.69 258 PRO A CA 1
ATOM 2062 C C . PRO A 1 258 ? -14.356 -20.765 -17.072 1.00 70.69 258 PRO A C 1
ATOM 2064 O O . PRO A 1 258 ? -13.219 -21.020 -16.671 1.00 70.69 258 PRO A O 1
ATOM 2067 N N . GLU A 1 259 ? -14.588 -20.341 -18.317 1.00 63.34 259 GLU A N 1
ATOM 2068 C CA . GLU A 1 259 ? -13.579 -20.050 -19.336 1.00 63.34 259 GLU A CA 1
ATOM 2069 C C . GLU A 1 259 ? -12.674 -18.855 -19.004 1.00 63.34 259 GLU A C 1
ATOM 2071 O O . GLU A 1 259 ? -11.588 -18.740 -19.572 1.00 63.34 259 GLU A O 1
ATOM 2076 N N . LEU A 1 260 ? -13.084 -17.979 -18.080 1.00 60.09 260 LEU A N 1
ATOM 2077 C CA . LEU A 1 260 ? -12.264 -16.856 -17.612 1.00 60.09 260 LEU A CA 1
ATOM 2078 C C . LEU A 1 260 ? -11.163 -17.292 -16.644 1.00 60.09 260 LEU A C 1
ATOM 2080 O O . LEU A 1 260 ? -10.313 -16.481 -16.277 1.00 60.09 260 LEU A O 1
ATOM 2084 N N . ARG A 1 261 ? -11.150 -18.562 -16.226 1.00 64.62 261 ARG A N 1
ATOM 2085 C CA . ARG A 1 261 ? -10.079 -19.102 -15.395 1.00 64.62 261 ARG A CA 1
ATOM 2086 C C . ARG A 1 261 ? -8.778 -19.139 -16.188 1.00 64.62 261 ARG A C 1
ATOM 2088 O O . ARG A 1 261 ? -8.609 -19.943 -17.105 1.00 64.62 261 ARG A O 1
ATOM 2095 N N . PHE A 1 262 ? -7.816 -18.323 -15.775 1.00 58.47 262 PHE A N 1
ATOM 2096 C CA . PHE A 1 262 ? -6.488 -18.350 -16.371 1.00 58.47 262 PHE A CA 1
ATOM 2097 C C . PHE A 1 262 ? -5.723 -19.557 -15.828 1.00 58.47 262 PHE A C 1
ATOM 2099 O O . PHE A 1 262 ? -5.437 -19.652 -14.634 1.00 58.47 262 PHE A O 1
ATOM 2106 N N . LEU A 1 263 ? -5.369 -20.496 -16.707 1.00 51.81 263 LEU A N 1
ATOM 2107 C CA . LEU A 1 263 ? -4.401 -21.532 -16.357 1.00 51.81 263 LEU A CA 1
ATOM 2108 C C . LEU A 1 263 ? -3.060 -20.866 -16.024 1.00 51.81 263 LEU A C 1
ATOM 2110 O O . LEU A 1 263 ? -2.731 -19.925 -16.748 1.00 51.81 263 LEU A O 1
ATOM 2114 N N . PRO A 1 264 ? -2.255 -21.397 -15.074 1.00 47.34 264 PRO A N 1
ATOM 2115 C CA . PRO A 1 264 ? -0.953 -20.885 -14.596 1.00 47.34 264 PRO A CA 1
ATOM 2116 C C . PRO A 1 264 ? 0.113 -20.499 -15.644 1.00 47.34 264 PRO A C 1
ATOM 2118 O O . PRO A 1 264 ? 1.243 -20.189 -15.282 1.00 47.34 264 PRO A O 1
ATOM 2121 N N . GLN A 1 265 ? -0.194 -20.569 -16.937 1.00 46.03 265 GLN A N 1
ATOM 2122 C CA . GLN A 1 265 ? 0.685 -20.242 -18.056 1.00 46.03 265 GLN A CA 1
ATOM 2123 C C . GLN A 1 265 ? 0.040 -19.316 -19.110 1.00 46.03 265 GLN A C 1
ATOM 2125 O O . GLN A 1 265 ? 0.616 -19.130 -20.175 1.00 46.03 265 GLN A O 1
ATOM 2130 N N . THR A 1 266 ? -1.151 -18.753 -18.861 1.00 43.06 266 THR A N 1
ATOM 2131 C CA . THR A 1 266 ? -1.945 -18.016 -19.877 1.00 43.06 266 THR A CA 1
ATOM 2132 C C . THR A 1 266 ? -2.206 -16.505 -19.699 1.00 43.06 266 THR A C 1
ATOM 2134 O O . THR A 1 266 ? -2.630 -15.901 -20.689 1.00 43.06 266 THR A O 1
ATOM 2137 N N . PRO A 1 267 ? -1.965 -15.822 -18.561 1.00 51.22 267 PRO A N 1
ATOM 2138 C CA . PRO A 1 267 ? -2.129 -14.385 -18.486 1.00 51.22 267 PRO A CA 1
ATOM 2139 C C . PRO A 1 267 ? -0.945 -13.746 -19.192 1.00 51.22 267 PRO A C 1
ATOM 2141 O O . PRO A 1 267 ? 0.211 -13.937 -18.823 1.00 51.22 267 PRO A O 1
ATOM 2144 N N . LEU A 1 268 ? -1.260 -12.968 -20.217 1.00 50.25 268 LEU A N 1
ATOM 2145 C CA . LEU A 1 268 ? -0.293 -12.139 -20.919 1.00 50.25 268 LEU A CA 1
ATOM 2146 C C . LEU A 1 268 ? -0.009 -10.860 -20.126 1.00 50.25 268 LEU A C 1
ATOM 2148 O O . LEU A 1 268 ? 1.096 -10.323 -20.206 1.00 50.25 268 LEU A O 1
ATOM 2152 N N . ALA A 1 269 ? -0.997 -10.382 -19.356 1.00 54.78 269 ALA A N 1
ATOM 2153 C CA . ALA A 1 269 ? -0.825 -9.262 -18.444 1.00 54.78 269 ALA A CA 1
ATOM 2154 C C . ALA A 1 269 ? -1.843 -9.250 -17.292 1.00 54.78 269 ALA A C 1
ATOM 2156 O O . ALA A 1 269 ? -2.975 -9.708 -17.440 1.00 54.78 269 ALA A O 1
ATOM 2157 N N . MET A 1 270 ? -1.456 -8.648 -16.170 1.00 59.78 270 MET A N 1
ATOM 2158 C CA . MET A 1 270 ? -2.339 -8.281 -15.055 1.00 59.78 270 MET A CA 1
ATOM 2159 C C . MET A 1 270 ? -2.053 -6.829 -14.688 1.00 59.78 270 MET A C 1
ATOM 2161 O O . MET A 1 270 ? -0.889 -6.477 -14.585 1.00 59.78 270 MET A O 1
ATOM 2165 N N . ASP A 1 271 ? -3.069 -6.000 -14.504 1.00 65.25 271 ASP A N 1
ATOM 2166 C CA . ASP A 1 271 ? -2.982 -4.560 -14.264 1.00 65.25 271 ASP A CA 1
ATOM 2167 C C . ASP A 1 271 ? -3.858 -4.212 -13.055 1.00 65.25 271 ASP A C 1
ATOM 2169 O O . ASP A 1 271 ? -5.021 -4.590 -13.001 1.00 65.25 271 ASP A O 1
ATOM 2173 N N . ILE A 1 272 ? -3.287 -3.551 -12.056 1.00 66.19 272 ILE A N 1
ATOM 2174 C CA . ILE A 1 272 ? -3.966 -3.147 -10.829 1.00 66.19 272 ILE A CA 1
ATOM 2175 C C . ILE A 1 272 ? -3.819 -1.648 -10.689 1.00 66.19 272 ILE A C 1
ATOM 2177 O O . ILE A 1 272 ? -2.711 -1.123 -10.589 1.00 66.19 272 ILE A O 1
ATOM 2181 N N . ARG A 1 273 ? -4.946 -0.962 -10.619 1.00 69.19 273 ARG A N 1
ATOM 2182 C CA . ARG A 1 273 ? -5.031 0.473 -10.442 1.00 69.19 273 ARG A CA 1
ATOM 2183 C C . ARG A 1 273 ? -5.700 0.794 -9.124 1.00 69.19 273 ARG A C 1
ATOM 2185 O O . ARG A 1 273 ? -6.833 0.386 -8.901 1.00 69.19 273 ARG A O 1
ATOM 2192 N N . VAL A 1 274 ? -5.045 1.614 -8.314 1.00 64.81 274 VAL A N 1
ATOM 2193 C CA . VAL A 1 274 ? -5.616 2.175 -7.084 1.00 64.81 274 VAL A CA 1
ATOM 2194 C C . VAL A 1 274 ? -5.704 3.690 -7.238 1.00 64.81 274 VAL A C 1
ATOM 2196 O O . VAL A 1 274 ? -4.690 4.334 -7.512 1.00 64.81 274 VAL A O 1
ATOM 2199 N N . VAL A 1 275 ? -6.899 4.264 -7.059 1.00 61.75 275 VAL A N 1
ATOM 2200 C CA . VAL A 1 275 ? -7.132 5.719 -7.096 1.00 61.75 275 VAL A CA 1
ATOM 2201 C C . VAL A 1 275 ? -7.611 6.207 -5.728 1.00 61.75 275 VAL A C 1
ATOM 2203 O O . VAL A 1 275 ? -8.652 5.770 -5.235 1.00 61.75 275 VAL A O 1
ATOM 2206 N N . VAL A 1 276 ? -6.874 7.145 -5.124 1.00 56.16 276 VAL A N 1
ATOM 2207 C CA . VAL A 1 276 ? -7.183 7.724 -3.804 1.00 56.16 276 VAL A CA 1
ATOM 2208 C C . VAL A 1 276 ? -7.345 9.238 -3.921 1.00 56.16 276 VAL A C 1
ATOM 2210 O O . VAL A 1 276 ? -6.395 9.965 -4.220 1.00 56.16 276 VAL A O 1
ATOM 2213 N N . ASN A 1 277 ? -8.557 9.728 -3.652 1.00 48.88 277 ASN A N 1
ATOM 2214 C CA . ASN A 1 277 ? -8.871 11.157 -3.728 1.00 48.88 277 ASN A CA 1
ATOM 2215 C C . ASN A 1 277 ? -8.339 11.949 -2.522 1.00 48.88 277 ASN A C 1
ATOM 2217 O O . ASN A 1 277 ? -7.869 13.072 -2.693 1.00 48.88 277 ASN A O 1
ATOM 2221 N N . ASP A 1 278 ? -8.385 11.375 -1.315 1.00 53.78 278 ASP A N 1
ATOM 2222 C CA . ASP A 1 278 ? -7.984 12.056 -0.078 1.00 53.78 278 ASP A CA 1
ATOM 2223 C C . ASP A 1 278 ? -6.453 12.153 0.040 1.00 53.78 278 ASP A C 1
ATOM 2225 O O . ASP A 1 278 ? -5.758 11.160 0.278 1.00 53.78 278 ASP A O 1
ATOM 2229 N N . ALA A 1 279 ? -5.926 13.375 -0.083 1.00 54.81 279 ALA A N 1
ATOM 2230 C CA . ALA A 1 279 ? -4.499 13.671 0.020 1.00 54.81 279 ALA A CA 1
ATOM 2231 C C . ALA A 1 279 ? -3.880 13.281 1.374 1.00 54.81 279 ALA A C 1
ATOM 2233 O O . ALA A 1 279 ? -2.728 12.846 1.415 1.00 54.81 279 ALA A O 1
ATOM 2234 N N . GLY A 1 280 ? -4.636 13.373 2.473 1.00 47.06 280 GLY A N 1
ATOM 2235 C CA . GLY A 1 280 ? -4.170 13.022 3.816 1.00 47.06 280 GLY A CA 1
ATOM 2236 C C . GLY A 1 280 ? -3.972 11.519 4.021 1.00 47.06 280 GLY A C 1
ATOM 2237 O O . GLY A 1 280 ? -3.324 11.105 4.987 1.00 47.06 280 GLY A O 1
ATOM 2238 N N . ARG A 1 281 ? -4.502 10.692 3.111 1.00 52.00 281 ARG A N 1
ATOM 2239 C CA . ARG A 1 281 ? -4.577 9.234 3.270 1.00 52.00 281 ARG A CA 1
ATOM 2240 C C . ARG A 1 281 ? -3.985 8.435 2.103 1.00 52.00 281 ARG A C 1
ATOM 2242 O O . ARG A 1 281 ? -4.067 7.209 2.098 1.00 52.00 281 ARG A O 1
ATOM 2249 N N . ARG A 1 282 ? -3.256 9.085 1.185 1.00 59.50 282 ARG A N 1
ATOM 2250 C CA . ARG A 1 282 ? -2.520 8.449 0.063 1.00 59.50 282 ARG A CA 1
ATOM 2251 C C . ARG A 1 282 ? -1.488 7.394 0.493 1.00 59.50 282 ARG A C 1
ATOM 2253 O O . ARG A 1 282 ? -1.113 6.537 -0.301 1.00 59.50 282 ARG A O 1
ATOM 2260 N N . LYS A 1 283 ? -1.099 7.367 1.775 1.00 57.56 283 LYS A N 1
ATOM 2261 C CA . LYS A 1 283 ? -0.297 6.286 2.386 1.00 57.56 283 LYS A CA 1
ATOM 2262 C C . LYS A 1 283 ? -0.951 4.897 2.277 1.00 57.56 283 LYS A C 1
ATOM 2264 O O . LYS A 1 283 ? -0.229 3.905 2.320 1.00 57.56 283 LYS A O 1
ATOM 2269 N N . SER A 1 284 ? -2.274 4.819 2.113 1.00 60.50 284 SER A N 1
ATOM 2270 C CA . SER A 1 284 ? -3.020 3.556 2.018 1.00 60.50 284 SER A CA 1
ATOM 2271 C C . SER A 1 284 ? -2.972 2.894 0.636 1.00 60.50 284 SER A C 1
ATOM 2273 O O . SER A 1 284 ? -3.320 1.723 0.536 1.00 60.50 284 SER A O 1
ATOM 2275 N N . ILE A 1 285 ? -2.499 3.585 -0.416 1.00 63.97 285 ILE A N 1
ATOM 2276 C CA . ILE A 1 285 ? -2.395 3.025 -1.782 1.00 63.97 285 ILE A CA 1
ATOM 2277 C C . ILE A 1 285 ? -1.634 1.695 -1.773 1.00 63.97 285 ILE A C 1
ATOM 2279 O O . ILE A 1 285 ? -2.060 0.722 -2.389 1.00 63.97 285 ILE A O 1
ATOM 2283 N N . HIS A 1 286 ? -0.533 1.643 -1.022 1.00 63.59 286 HIS A N 1
ATOM 2284 C CA . HIS A 1 286 ? 0.282 0.442 -0.904 1.00 63.59 286 HIS A CA 1
ATOM 2285 C C . HIS A 1 286 ? -0.456 -0.708 -0.194 1.00 63.59 286 HIS A C 1
ATOM 2287 O O . HIS A 1 286 ? -0.406 -1.849 -0.644 1.00 63.59 286 HIS A O 1
ATOM 2293 N N . ALA A 1 287 ? -1.185 -0.399 0.882 1.00 65.50 287 ALA A N 1
ATOM 2294 C CA . ALA A 1 287 ? -1.889 -1.392 1.692 1.00 65.50 287 ALA A CA 1
ATOM 2295 C C . ALA A 1 287 ? -3.050 -2.069 0.945 1.00 65.50 287 ALA A C 1
ATOM 2297 O O . ALA A 1 287 ? -3.418 -3.188 1.282 1.00 65.50 287 ALA A O 1
ATOM 2298 N N . LEU A 1 288 ? -3.610 -1.410 -0.072 1.00 65.62 288 LEU A N 1
ATOM 2299 C CA . LEU A 1 288 ? -4.768 -1.909 -0.812 1.00 65.62 288 LEU A CA 1
ATOM 2300 C C . LEU A 1 288 ? -4.400 -2.870 -1.945 1.00 65.62 288 LEU A C 1
ATOM 2302 O O . LEU A 1 288 ? -5.206 -3.716 -2.308 1.00 65.62 288 LEU A O 1
ATOM 2306 N N . LEU A 1 289 ? -3.186 -2.803 -2.491 1.00 69.56 289 LEU A N 1
ATOM 2307 C CA . LEU A 1 289 ? -2.804 -3.634 -3.640 1.00 69.56 289 LEU A CA 1
ATOM 2308 C C . LEU A 1 289 ? -2.818 -5.131 -3.330 1.00 69.56 289 LEU A C 1
ATOM 2310 O O . LEU A 1 289 ? -3.289 -5.927 -4.142 1.00 69.56 289 LEU A O 1
ATOM 2314 N N . LYS A 1 290 ? -2.330 -5.507 -2.146 1.00 74.56 290 LYS A N 1
ATOM 2315 C CA . LYS A 1 290 ? -2.296 -6.896 -1.688 1.00 74.56 290 LYS A CA 1
ATOM 2316 C C . LYS A 1 290 ? -3.693 -7.527 -1.599 1.00 74.56 290 LYS A C 1
ATOM 2318 O O . LYS A 1 290 ? -3.908 -8.531 -2.281 1.00 74.56 290 LYS A O 1
ATOM 2323 N N . PRO A 1 291 ? -4.656 -6.960 -0.846 1.00 70.25 291 PRO A N 1
ATOM 2324 C CA . PRO A 1 291 ? -6.001 -7.520 -0.784 1.00 70.25 291 PRO A CA 1
ATOM 2325 C C . PRO A 1 291 ? -6.698 -7.557 -2.147 1.00 70.25 291 PRO A C 1
ATOM 2327 O O . PRO A 1 291 ? -7.499 -8.455 -2.381 1.00 70.25 291 PRO A O 1
ATOM 2330 N N . CYS A 1 292 ? -6.345 -6.675 -3.088 1.00 71.00 292 CYS A N 1
ATOM 2331 C CA . CYS A 1 292 ? -6.879 -6.739 -4.451 1.00 71.00 292 CYS A CA 1
ATOM 2332 C C . CYS A 1 292 ? -6.390 -7.959 -5.242 1.00 71.00 292 CYS A C 1
ATOM 2334 O O . CYS A 1 292 ? -7.164 -8.607 -5.947 1.00 71.00 292 CYS A O 1
ATOM 2336 N N . ILE A 1 293 ? -5.108 -8.302 -5.109 1.00 71.75 293 ILE A N 1
ATOM 2337 C CA . ILE A 1 293 ? -4.551 -9.524 -5.705 1.00 71.75 293 ILE A CA 1
ATOM 2338 C C . ILE A 1 293 ? -5.158 -10.755 -5.048 1.00 71.75 293 ILE A C 1
ATOM 2340 O O . ILE A 1 293 ? -5.583 -11.680 -5.734 1.00 71.75 293 ILE A O 1
ATOM 2344 N N . ASP A 1 294 ? -5.204 -10.770 -3.718 1.00 74.25 294 ASP A N 1
ATOM 2345 C CA . ASP A 1 294 ? -5.734 -11.915 -2.986 1.00 74.25 294 ASP A CA 1
ATOM 2346 C C . ASP A 1 294 ? -7.232 -12.115 -3.254 1.00 74.25 294 ASP A C 1
ATOM 2348 O O . ASP A 1 294 ? -7.687 -13.250 -3.364 1.00 74.25 294 ASP A O 1
ATOM 2352 N N . GLY A 1 295 ? -7.994 -11.034 -3.423 1.00 72.38 295 GLY A N 1
ATOM 2353 C CA . GLY A 1 295 ? -9.410 -11.096 -3.769 1.00 72.38 295 GLY A CA 1
ATOM 2354 C C . GLY A 1 295 ? -9.684 -11.582 -5.193 1.00 72.38 295 GLY A C 1
ATOM 2355 O O . GLY A 1 295 ? -10.766 -12.061 -5.482 1.00 72.38 295 GLY A O 1
ATOM 2356 N N . THR A 1 296 ? -8.719 -11.537 -6.105 1.00 72.06 296 THR A N 1
ATOM 2357 C CA . THR A 1 296 ? -8.919 -11.987 -7.500 1.00 72.06 296 THR A CA 1
ATOM 2358 C C . THR A 1 296 ? -8.437 -13.421 -7.737 1.00 72.06 296 THR A C 1
ATOM 2360 O O . THR A 1 296 ? -8.514 -13.952 -8.848 1.00 72.06 296 THR A O 1
ATOM 2363 N N . GLU A 1 297 ? -8.008 -14.095 -6.667 1.00 71.38 297 GLU A N 1
ATOM 2364 C CA . GLU A 1 297 ? -7.508 -15.468 -6.658 1.00 71.38 297 GLU A CA 1
ATOM 2365 C C . GLU A 1 297 ? -8.414 -16.510 -7.349 1.00 71.38 297 GLU A C 1
ATOM 2367 O O . GLU A 1 297 ? -7.858 -17.354 -8.063 1.00 71.38 297 GLU A O 1
ATOM 2372 N N . PRO A 1 298 ? -9.762 -16.464 -7.239 1.00 66.50 298 PRO A N 1
ATOM 2373 C CA . PRO A 1 298 ? -10.639 -17.403 -7.945 1.00 66.50 298 PRO A CA 1
ATOM 2374 C C . PRO A 1 298 ? -10.440 -17.419 -9.465 1.00 66.50 298 PRO A C 1
ATOM 2376 O O . PRO A 1 298 ? -10.468 -18.483 -10.082 1.00 66.50 298 PRO A O 1
ATOM 2379 N N . ILE A 1 299 ? -10.195 -16.249 -10.061 1.00 65.12 299 ILE A N 1
ATOM 2380 C CA . ILE A 1 299 ? -10.014 -16.083 -11.510 1.00 65.12 299 ILE A CA 1
ATOM 2381 C C . ILE A 1 299 ? -8.558 -16.356 -11.908 1.00 65.12 299 ILE A C 1
ATOM 2383 O O . ILE A 1 299 ? -8.292 -16.946 -12.958 1.00 65.12 299 ILE A O 1
ATOM 2387 N N . LEU A 1 300 ? -7.603 -15.965 -11.057 1.00 64.06 300 LEU A N 1
ATOM 2388 C CA . LEU A 1 300 ? -6.171 -16.130 -11.317 1.00 64.06 300 LEU A CA 1
ATOM 2389 C C . LEU A 1 300 ? -5.693 -17.587 -11.209 1.00 64.06 300 LEU A C 1
ATOM 2391 O O . LEU A 1 300 ? -4.627 -17.905 -11.720 1.00 64.06 300 LEU A O 1
ATOM 2395 N N . GLY A 1 301 ? -6.449 -18.490 -10.582 1.00 56.91 301 GLY A N 1
ATOM 2396 C CA . GLY A 1 301 ? -6.228 -19.931 -10.732 1.00 56.91 301 GLY A CA 1
ATOM 2397 C C . GLY A 1 301 ? -4.869 -20.434 -10.231 1.00 56.91 301 GLY A C 1
ATOM 2398 O O . GLY A 1 301 ? -4.166 -21.141 -10.957 1.00 56.91 301 GLY A O 1
ATOM 2399 N N . HIS A 1 302 ? -4.495 -20.132 -8.982 1.00 53.88 302 HIS A N 1
ATOM 2400 C CA . HIS A 1 302 ? -3.277 -20.703 -8.398 1.00 53.88 302 HIS A CA 1
ATOM 2401 C C . HIS A 1 302 ? -3.338 -22.250 -8.432 1.00 53.88 302 HIS A C 1
ATOM 2403 O O . HIS A 1 302 ? -4.317 -22.833 -7.961 1.00 53.88 302 HIS A O 1
ATOM 2409 N N . PRO A 1 303 ? -2.307 -22.955 -8.943 1.00 46.12 303 PRO A N 1
ATOM 2410 C CA . PRO A 1 303 ? -2.371 -24.398 -9.216 1.00 46.12 303 PRO A CA 1
ATOM 2411 C C . PRO A 1 303 ? -2.572 -25.269 -7.970 1.00 46.12 303 PRO A C 1
ATOM 2413 O O . PRO A 1 303 ? -2.943 -26.433 -8.090 1.00 46.12 303 PRO A O 1
ATOM 2416 N N . LYS A 1 304 ? -2.329 -24.718 -6.775 1.00 46.28 304 LYS A N 1
ATOM 2417 C CA . LYS A 1 304 ? -2.549 -25.399 -5.489 1.00 46.28 304 LYS A CA 1
ATOM 2418 C C . LYS A 1 304 ? -3.813 -24.949 -4.756 1.00 46.28 304 LYS A C 1
ATOM 2420 O O . LYS A 1 304 ? -4.149 -25.554 -3.745 1.00 46.28 304 LYS A O 1
ATOM 2425 N N . ASN A 1 305 ? -4.501 -23.919 -5.245 1.00 48.91 305 ASN A N 1
ATOM 2426 C CA . ASN A 1 305 ? -5.688 -23.389 -4.586 1.00 48.91 305 ASN A CA 1
ATOM 2427 C C . ASN A 1 305 ? -6.894 -23.870 -5.382 1.00 48.91 305 ASN A C 1
ATOM 2429 O O . ASN A 1 305 ? -7.327 -23.239 -6.345 1.00 48.91 305 ASN A O 1
ATOM 2433 N N . GLN A 1 306 ? -7.438 -25.022 -4.983 1.00 51.91 306 GLN A N 1
ATOM 2434 C CA . GLN A 1 306 ? -8.879 -25.171 -5.140 1.00 51.91 306 GLN A CA 1
ATOM 2435 C C . GLN A 1 306 ? -9.506 -23.989 -4.389 1.00 51.91 306 GLN A C 1
ATOM 2437 O O . GLN A 1 306 ? -9.012 -23.672 -3.300 1.00 51.91 306 GLN A O 1
ATOM 2442 N N . PRO A 1 307 ? -10.492 -23.282 -4.971 1.00 48.53 307 PRO A N 1
ATOM 2443 C CA . PRO A 1 307 ? -11.169 -22.228 -4.235 1.00 48.53 307 PRO A CA 1
ATOM 2444 C C . PRO A 1 307 ? -11.655 -22.863 -2.926 1.00 48.53 307 PRO A C 1
ATOM 2446 O O . PRO A 1 307 ? -12.336 -23.891 -3.003 1.00 48.53 307 PRO A O 1
ATOM 2449 N N . PRO A 1 308 ? -11.240 -22.367 -1.744 1.00 49.81 308 PRO A N 1
ATOM 2450 C CA . PRO A 1 308 ? -11.871 -22.812 -0.511 1.00 49.81 308 PRO A CA 1
ATOM 2451 C C . PRO A 1 308 ? -13.384 -22.675 -0.693 1.00 49.81 308 PRO A C 1
ATOM 2453 O O . PRO A 1 308 ? -13.832 -21.711 -1.320 1.00 49.81 308 PRO A O 1
ATOM 2456 N N . GLU A 1 309 ? -14.167 -23.637 -0.195 1.00 52.19 309 GLU A N 1
ATOM 2457 C CA . GLU A 1 309 ? -15.611 -23.412 -0.097 1.00 52.19 309 GLU A CA 1
ATOM 2458 C C . GLU A 1 309 ? -15.804 -22.060 0.599 1.00 52.19 309 GLU A C 1
ATOM 2460 O O . GLU A 1 309 ? -15.153 -21.835 1.630 1.00 52.19 309 GLU A O 1
ATOM 2465 N N . PRO A 1 310 ? -16.589 -21.132 0.013 1.00 50.22 310 PRO A N 1
ATOM 2466 C CA . PRO A 1 310 ? -16.747 -19.804 0.575 1.00 50.22 310 PRO A CA 1
ATOM 2467 C C . PRO A 1 310 ? -17.207 -20.002 2.016 1.00 50.22 310 PRO A C 1
ATOM 2469 O O . PRO A 1 310 ? -18.25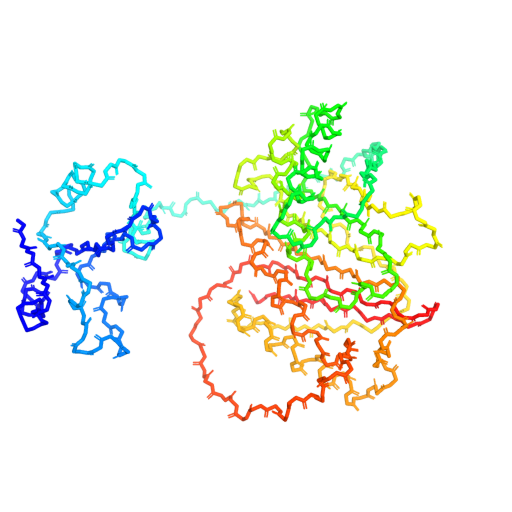3 -20.622 2.239 1.00 50.22 310 PRO A O 1
ATOM 2472 N N . PRO A 1 311 ? -16.408 -19.582 3.009 1.00 49.03 311 PRO A N 1
ATOM 2473 C CA . PRO A 1 311 ? -16.783 -19.815 4.384 1.00 49.03 311 PRO A CA 1
ATOM 2474 C C . PRO A 1 311 ? -18.116 -19.093 4.593 1.00 49.03 311 PRO A C 1
ATOM 2476 O O . PRO A 1 311 ? -18.282 -17.960 4.141 1.00 49.03 311 PRO A O 1
ATOM 2479 N N . HIS A 1 312 ? -19.091 -19.758 5.218 1.00 50.34 312 HIS A N 1
ATOM 2480 C CA . HIS A 1 312 ? -20.369 -19.153 5.594 1.00 50.34 312 HIS A CA 1
ATOM 2481 C C . HIS A 1 312 ? -20.118 -18.049 6.635 1.00 50.34 312 HIS A C 1
ATOM 2483 O O . HIS A 1 312 ? -20.343 -18.234 7.828 1.00 50.34 312 HIS A O 1
ATOM 2489 N N . LEU A 1 313 ? -19.579 -16.911 6.214 1.00 39.66 313 LEU A N 1
ATOM 2490 C CA . LEU A 1 313 ? -19.196 -15.811 7.079 1.00 39.66 313 LEU A CA 1
ATOM 2491 C C . LEU A 1 313 ? -20.085 -14.625 6.754 1.00 39.66 313 LEU A C 1
ATOM 2493 O O . LEU A 1 313 ? -19.828 -13.849 5.844 1.00 39.66 313 LEU A O 1
ATOM 2497 N N . ARG A 1 314 ? -21.119 -14.460 7.576 1.00 44.25 314 ARG A N 1
ATOM 2498 C CA . ARG A 1 314 ? -21.552 -13.121 7.961 1.00 44.25 314 ARG A CA 1
ATOM 2499 C C . ARG A 1 314 ? -20.915 -12.805 9.306 1.00 44.25 314 ARG A C 1
ATOM 2501 O O . ARG A 1 314 ? -21.245 -13.444 10.303 1.00 44.25 314 ARG A O 1
ATOM 2508 N N . PRO A 1 315 ? -20.068 -11.778 9.346 1.00 34.16 315 PRO A N 1
ATOM 2509 C CA . PRO A 1 315 ? -20.254 -10.736 10.339 1.00 34.16 315 PRO A CA 1
ATOM 2510 C C . PRO A 1 315 ? -20.626 -9.449 9.611 1.00 34.16 315 PRO A C 1
ATOM 2512 O O . PRO A 1 315 ? -19.950 -9.029 8.676 1.00 34.16 315 PRO A O 1
ATOM 2515 N N . ALA A 1 316 ? -21.711 -8.814 10.045 1.00 35.84 316 ALA A N 1
ATOM 2516 C CA . ALA A 1 316 ? -21.972 -7.432 9.679 1.00 35.84 316 ALA A CA 1
ATOM 2517 C C . ALA A 1 316 ? -20.847 -6.564 10.265 1.00 35.84 316 ALA A C 1
ATOM 2519 O O . ALA A 1 316 ? -20.661 -6.542 11.484 1.00 35.84 316 ALA A O 1
ATOM 2520 N N . PHE A 1 317 ? -20.097 -5.871 9.412 1.00 29.86 317 PHE A N 1
ATOM 2521 C CA . PHE A 1 317 ? -19.080 -4.919 9.846 1.00 29.86 317 PHE A CA 1
ATOM 2522 C C . PHE A 1 317 ? -19.644 -3.497 9.853 1.00 29.86 317 PHE A C 1
ATOM 2524 O O . PHE A 1 317 ? -20.439 -3.112 8.997 1.00 29.86 317 PHE A O 1
ATOM 2531 N N . GLN A 1 318 ? -19.274 -2.746 10.892 1.00 33.41 318 GLN A N 1
ATOM 2532 C CA . GLN A 1 318 ? -19.694 -1.363 11.096 1.00 33.41 318 GLN A CA 1
ATOM 2533 C C . GLN A 1 318 ? -18.960 -0.403 10.148 1.00 33.41 318 GLN A C 1
ATOM 2535 O O . GLN A 1 318 ? -17.803 -0.657 9.812 1.00 33.41 318 GLN A O 1
ATOM 2540 N N . PRO A 1 319 ? -19.602 0.714 9.761 1.00 34.97 319 PRO A N 1
ATOM 2541 C CA . PRO A 1 319 ? -19.120 1.592 8.705 1.00 34.97 319 PRO A CA 1
ATOM 2542 C C . PRO A 1 319 ? -17.935 2.411 9.207 1.00 34.97 319 PRO A C 1
ATOM 2544 O O . PRO A 1 319 ? -18.115 3.351 9.980 1.00 34.97 319 PRO A O 1
ATOM 2547 N N . GLN A 1 320 ? -16.722 2.062 8.786 1.00 39.16 320 GLN A N 1
ATOM 2548 C CA . GLN A 1 320 ? -15.590 2.985 8.776 1.00 39.16 320 GLN A CA 1
ATOM 2549 C C . GLN A 1 320 ? -14.799 2.753 7.488 1.00 39.16 320 GLN A C 1
ATOM 2551 O O . GLN A 1 320 ? -14.495 1.615 7.147 1.00 39.16 320 GLN A O 1
ATOM 2556 N N . ASP A 1 321 ? -14.477 3.865 6.823 1.00 35.91 321 ASP A N 1
ATOM 2557 C CA . ASP A 1 321 ? -13.601 4.014 5.652 1.00 35.91 321 ASP A CA 1
ATOM 2558 C C . ASP A 1 321 ? -14.285 4.092 4.271 1.00 35.91 321 ASP A C 1
ATOM 2560 O O . ASP A 1 321 ? -14.081 3.261 3.390 1.00 35.91 321 ASP A O 1
ATOM 2564 N N . GLU A 1 322 ? -15.005 5.198 4.055 1.00 38.19 322 GLU A N 1
ATOM 2565 C CA . GLU A 1 322 ? -15.254 5.822 2.742 1.00 38.19 322 GLU A CA 1
ATOM 2566 C C . GLU A 1 322 ? -13.947 6.495 2.246 1.00 38.19 322 GLU A C 1
ATOM 2568 O O . GLU A 1 322 ? -13.595 7.580 2.713 1.00 38.19 322 GLU A O 1
ATOM 2573 N N . MET A 1 323 ? -13.131 5.843 1.396 1.00 45.50 323 MET A N 1
ATOM 2574 C CA . MET A 1 323 ? -11.740 6.309 1.149 1.00 45.50 323 MET A CA 1
ATOM 2575 C C . MET A 1 323 ? -11.107 6.066 -0.243 1.00 45.50 323 MET A C 1
ATOM 2577 O O . MET A 1 323 ? -10.054 6.641 -0.531 1.00 45.50 323 MET A O 1
ATOM 2581 N N . VAL A 1 324 ? -11.684 5.258 -1.135 1.00 35.22 324 VAL A N 1
ATOM 2582 C CA . VAL A 1 324 ? -11.077 4.879 -2.435 1.00 35.22 324 VAL A CA 1
ATOM 2583 C C . VAL A 1 324 ? -12.090 5.131 -3.524 1.00 35.22 324 VAL A C 1
ATOM 2585 O O . VAL A 1 324 ? -13.029 4.369 -3.601 1.00 35.22 324 VAL A O 1
ATOM 2588 N N . ARG A 1 325 ? -11.899 6.147 -4.376 1.00 35.44 325 ARG A N 1
ATOM 2589 C CA . ARG A 1 325 ? -12.879 6.536 -5.412 1.00 35.44 325 ARG A CA 1
ATOM 2590 C C . ARG A 1 325 ? -13.096 5.449 -6.456 1.00 35.44 325 ARG A C 1
ATOM 2592 O O . ARG A 1 325 ? -14.200 5.296 -6.962 1.00 35.44 325 ARG A O 1
ATOM 2599 N N . SER A 1 326 ? -12.017 4.762 -6.819 1.00 41.12 326 SER A N 1
ATOM 2600 C CA . SER A 1 326 ? -12.106 3.597 -7.681 1.00 41.12 326 SER A CA 1
ATOM 2601 C C . SER A 1 326 ? -10.868 2.712 -7.595 1.00 41.12 326 SER A C 1
ATOM 2603 O O . SER A 1 326 ? -9.747 3.230 -7.575 1.00 41.12 326 SER A O 1
ATOM 2605 N N . LEU A 1 327 ? -11.049 1.395 -7.632 1.00 48.38 327 LEU A N 1
ATOM 2606 C CA . LEU A 1 327 ? -9.982 0.428 -7.899 1.00 48.38 327 LEU A CA 1
ATOM 2607 C C . LEU A 1 327 ? -10.261 -0.226 -9.249 1.00 48.38 327 LEU A C 1
ATOM 2609 O O . LEU A 1 327 ? -11.384 -0.647 -9.462 1.00 48.38 327 LEU A O 1
ATOM 2613 N N . THR A 1 328 ? -9.280 -0.340 -10.145 1.00 55.34 328 THR A N 1
ATOM 2614 C CA . THR A 1 328 ? -9.451 -1.075 -11.408 1.00 55.34 328 THR A CA 1
ATOM 2615 C C . THR A 1 328 ? -8.480 -2.241 -11.500 1.00 55.34 328 THR A C 1
ATOM 2617 O O . THR A 1 328 ? -7.279 -2.014 -11.533 1.00 55.34 328 THR A O 1
ATOM 2620 N N . PHE A 1 329 ? -8.958 -3.477 -11.587 1.00 54.69 329 PHE A N 1
ATOM 2621 C CA . PHE A 1 329 ? -8.111 -4.654 -11.794 1.00 54.69 329 PHE A CA 1
ATOM 2622 C C . PHE A 1 329 ? -8.362 -5.260 -13.174 1.00 54.69 329 PHE A C 1
ATOM 2624 O O . PHE A 1 329 ? -9.438 -5.779 -13.411 1.00 54.69 329 PHE A O 1
ATOM 2631 N N . ASN A 1 330 ? -7.408 -5.196 -14.098 1.00 53.47 330 ASN A N 1
ATOM 2632 C CA . ASN A 1 330 ? -7.525 -5.784 -15.428 1.00 53.47 330 ASN A CA 1
ATOM 2633 C C . ASN A 1 330 ? -6.619 -7.016 -15.583 1.00 53.47 330 ASN A C 1
ATOM 2635 O O . ASN A 1 330 ? -5.401 -6.878 -15.613 1.00 53.47 330 ASN A O 1
ATOM 2639 N N . VAL A 1 331 ? -7.175 -8.208 -15.782 1.00 47.72 331 VAL A N 1
ATOM 2640 C CA . VAL A 1 331 ? -6.434 -9.406 -16.223 1.00 47.72 331 VAL A CA 1
ATOM 2641 C C . VAL A 1 331 ? -6.636 -9.602 -17.713 1.00 47.72 331 VAL A C 1
ATOM 2643 O O . VAL A 1 331 ? -7.748 -9.450 -18.204 1.00 47.72 331 VAL A O 1
ATOM 2646 N N . ARG A 1 332 ? -5.585 -9.954 -18.451 1.00 46.31 332 ARG A N 1
ATOM 2647 C CA . ARG A 1 332 ? -5.650 -10.305 -19.875 1.00 46.31 332 ARG A CA 1
ATOM 2648 C C . ARG A 1 332 ? -5.036 -11.679 -20.092 1.00 46.31 332 ARG A C 1
ATOM 2650 O O . ARG A 1 332 ? -3.850 -11.858 -19.815 1.00 46.31 332 ARG A O 1
ATOM 2657 N N . GLY A 1 333 ? -5.802 -12.617 -20.640 1.00 31.20 333 GLY A N 1
ATOM 2658 C CA . GLY A 1 333 ? -5.276 -13.887 -21.140 1.00 31.20 333 GLY A CA 1
ATOM 2659 C C . GLY A 1 333 ? -5.569 -14.016 -22.622 1.00 31.20 333 GLY A C 1
ATOM 2660 O O . GLY A 1 333 ? -6.688 -13.801 -23.062 1.00 31.20 333 GLY A O 1
ATOM 2661 N N . GLY A 1 334 ? -4.552 -14.323 -23.420 1.00 35.06 334 GLY A N 1
ATOM 2662 C CA . GLY A 1 334 ? -4.711 -14.371 -24.875 1.00 35.06 334 GLY A CA 1
ATOM 2663 C C . GLY A 1 334 ? -5.140 -13.033 -25.526 1.00 35.06 334 GLY A C 1
ATOM 2664 O O . GLY A 1 334 ? -5.227 -11.994 -24.871 1.00 35.06 334 GLY A O 1
ATOM 2665 N N . PRO A 1 335 ? -5.369 -13.030 -26.850 1.00 31.95 335 PRO A N 1
ATOM 2666 C CA . PRO A 1 335 ? -5.709 -11.826 -27.614 1.00 31.95 335 PRO A CA 1
ATOM 2667 C C . PRO A 1 335 ? -7.165 -11.342 -27.460 1.00 31.95 335 PRO A C 1
ATOM 2669 O O . PRO A 1 335 ? -7.469 -10.245 -27.926 1.00 31.95 335 PRO A O 1
ATOM 2672 N N . THR A 1 336 ? -8.069 -12.119 -26.845 1.00 32.50 336 THR A N 1
ATOM 2673 C CA . THR A 1 336 ? -9.524 -11.840 -26.861 1.00 32.50 336 THR A CA 1
ATOM 2674 C C . THR A 1 336 ? -10.241 -11.897 -25.513 1.00 32.50 336 THR A C 1
ATOM 2676 O O . THR A 1 336 ? -11.412 -11.524 -25.465 1.00 32.50 336 THR A O 1
ATOM 2679 N N . THR A 1 337 ? -9.591 -12.305 -24.420 1.00 32.16 337 THR A N 1
ATOM 2680 C CA . THR A 1 337 ? -10.216 -12.337 -23.090 1.00 32.16 337 THR A CA 1
ATOM 2681 C C . THR A 1 337 ? -9.511 -11.393 -22.124 1.00 32.16 337 THR A C 1
ATOM 2683 O O . THR A 1 337 ? -8.322 -11.519 -21.819 1.00 32.16 337 THR A O 1
ATOM 2686 N N . SER A 1 338 ? -10.267 -10.422 -21.614 1.00 41.84 338 SER A N 1
ATOM 2687 C CA . SER A 1 338 ? -9.843 -9.610 -20.481 1.00 41.84 338 SER A CA 1
ATOM 2688 C C . SER A 1 338 ? -10.929 -9.532 -19.413 1.00 41.84 338 SER A C 1
ATOM 2690 O O . SER A 1 338 ? -12.104 -9.724 -19.706 1.00 41.84 338 SER A O 1
ATOM 2692 N N . VAL A 1 339 ? -10.538 -9.322 -18.163 1.00 41.16 339 VAL A N 1
ATOM 2693 C CA . VAL A 1 339 ? -11.441 -9.109 -17.031 1.00 41.16 339 VAL A CA 1
ATOM 2694 C C . VAL A 1 339 ? -10.980 -7.849 -16.334 1.00 41.16 339 VAL A C 1
ATOM 2696 O O . VAL A 1 339 ? -9.892 -7.840 -15.780 1.00 41.16 339 VAL A O 1
ATOM 2699 N N . SER A 1 340 ? -11.777 -6.798 -16.396 1.00 50.59 340 SER A N 1
ATOM 2700 C CA . SER A 1 340 ? -11.620 -5.557 -15.648 1.00 50.59 340 SER A CA 1
ATOM 2701 C C . SER A 1 340 ? -12.416 -5.665 -14.352 1.00 50.59 340 SER A C 1
ATOM 2703 O O . SER A 1 340 ? -13.467 -6.274 -14.354 1.00 50.59 340 SER A O 1
ATOM 2705 N N . VAL A 1 341 ? -11.994 -5.072 -13.245 1.00 50.25 341 VAL A N 1
ATOM 2706 C CA . VAL A 1 341 ? -12.789 -5.011 -12.013 1.00 50.25 341 VAL A CA 1
ATOM 2707 C C . VAL A 1 341 ? -12.758 -3.587 -11.529 1.00 50.25 341 VAL A C 1
ATOM 2709 O O . VAL A 1 341 ? -11.710 -3.167 -11.063 1.00 50.25 341 VAL A O 1
ATOM 2712 N N . LEU A 1 342 ? -13.844 -2.839 -11.685 1.00 50.94 342 LEU A N 1
ATOM 2713 C CA . LEU A 1 342 ? -13.962 -1.479 -11.182 1.00 50.94 342 LEU A CA 1
ATOM 2714 C C . LEU A 1 342 ? -14.703 -1.497 -9.844 1.00 50.94 342 LEU A C 1
ATOM 2716 O O . LEU A 1 342 ? -15.909 -1.691 -9.787 1.00 50.94 342 LEU A O 1
ATOM 2720 N N . ILE A 1 343 ? -13.991 -1.275 -8.751 1.00 47.22 343 ILE A N 1
ATOM 2721 C CA . ILE A 1 343 ? -14.622 -1.040 -7.455 1.00 47.22 343 ILE A CA 1
ATOM 2722 C C . ILE A 1 343 ? -14.986 0.429 -7.377 1.00 47.22 343 ILE A C 1
ATOM 2724 O O . ILE A 1 343 ? -14.087 1.246 -7.546 1.00 47.22 343 ILE A O 1
ATOM 2728 N N . CYS A 1 344 ? -16.238 0.757 -7.074 1.00 41.47 344 CYS A N 1
ATOM 2729 C CA . CYS A 1 344 ? -16.674 2.110 -6.733 1.00 41.47 344 CYS A CA 1
ATOM 2730 C C . CYS A 1 344 ? -17.177 2.088 -5.279 1.00 41.47 344 CYS A C 1
ATOM 2732 O O . CYS A 1 344 ? -17.987 1.226 -4.941 1.00 41.47 344 CYS A O 1
ATOM 2734 N N . PRO A 1 345 ? -16.688 2.962 -4.387 1.00 37.59 345 PRO A N 1
ATOM 2735 C CA . PRO A 1 345 ? -17.250 3.095 -3.049 1.00 37.59 345 PRO A CA 1
ATOM 2736 C C . PRO A 1 345 ? -18.602 3.823 -3.143 1.00 37.59 345 PRO A C 1
ATOM 2738 O O . PRO A 1 345 ? -18.845 4.545 -4.116 1.00 37.59 345 PRO A O 1
ATOM 2741 N N . TYR A 1 346 ? -19.439 3.660 -2.119 1.00 38.06 346 TYR A N 1
ATOM 2742 C CA . TYR A 1 346 ? -20.619 4.505 -1.919 1.00 38.06 346 TYR A CA 1
ATOM 2743 C C . TYR A 1 346 ? -20.257 5.925 -1.486 1.00 38.06 346 TYR A C 1
ATOM 2745 O O . TYR A 1 346 ? -19.230 6.078 -0.781 1.00 38.06 346 TYR A O 1
#